Protein AF-A0A7U6KMR2-F1 (afdb_monomer_lite)

Radius of gyration: 29.4 Å; chains: 1; bounding box: 70×39×92 Å

Secondary structure (DSSP, 8-state):
------EEEEETTEEEEEEE-TTS-EEEEEEETHHHHHHHHHHHHHHHHHHHHHHHHHHHHHHHHHHHHHHHHHHHHHHHHHS-----HHHHHHHHHHHHHHHHHHHHHHHHHHHHHT-PPP--EEEEHHHHHHHHHHHHHTTS------S---EEEE-HHHHHHHHHHHHHHHHHHHTTS-TTHHHHHHHHHHHTTS--

Foldseek 3Di:
DDQDDFDWDDDPQWIWTWHQDPVRDIDIDIDGNPVVVVVVVVVVVVVVVVVVVVLVVQLVVLVVLLVVLVVVVVVLVVVCVVDVDDRPVVSNVVSVVSNVVSVVSNVVSVVVVVVVVPDDDADWDWDFCVVVVVVLCCVQPPPDPDDDDDPDGDTDGGRPVVVSVVCNVVVVVCVVCVVVPDPVVVVVVVVVVVVVVPPD

pLDDT: mean 78.53, std 16.79, range [32.19, 94.88]

Sequence (200 aa):
MCLEVANASIFGKLRVQIIPLKDDSKLILLEDLRREQASAQQLKLASLGQLTASIAHEIRNPLAAISQASQLLMEDLTEIEANASNVNMTGNHELYEMIFSQTKRVNRIIEDILKLSRQQAASQQAIVLAEWMPVFLDNYFQGHDIFLHLKTQPTISFDPHQLEQILINLINNGLRYSSYSHPSRLRRNRDLLCRQRCYN

Structure (mmCIF, N/CA/C/O backbone):
data_AF-A0A7U6KMR2-F1
#
_entry.id   AF-A0A7U6KMR2-F1
#
loop_
_atom_site.group_PDB
_atom_site.id
_atom_site.type_symbol
_atom_site.label_atom_id
_atom_site.label_alt_id
_atom_site.label_comp_id
_atom_site.label_asym_id
_atom_site.label_entity_id
_atom_site.label_seq_id
_atom_site.pdbx_PDB_ins_code
_atom_site.Cartn_x
_atom_site.Cartn_y
_atom_site.Cartn_z
_atom_site.occupancy
_atom_site.B_iso_or_equiv
_atom_site.auth_seq_id
_atom_site.auth_comp_id
_atom_site.auth_asym_id
_atom_site.auth_atom_id
_atom_site.pdbx_PDB_model_num
ATOM 1 N N . MET A 1 1 ? -26.090 -16.395 39.935 1.00 33.56 1 MET A N 1
ATOM 2 C CA . MET A 1 1 ? -25.028 -15.690 40.681 1.00 33.56 1 MET A CA 1
ATOM 3 C C . MET A 1 1 ? -24.269 -14.848 39.670 1.00 33.56 1 MET A C 1
ATOM 5 O O . MET A 1 1 ? -23.343 -15.335 39.037 1.00 33.56 1 MET A O 1
ATOM 9 N N . CYS A 1 2 ? -24.798 -13.658 39.391 1.00 32.19 2 CYS A N 1
ATOM 10 C CA . CYS A 1 2 ? -24.256 -12.749 38.389 1.00 32.19 2 CYS A CA 1
ATOM 11 C C . CYS A 1 2 ? -23.018 -12.068 38.976 1.00 32.19 2 CYS A C 1
ATOM 13 O O . CYS A 1 2 ? -23.116 -11.442 40.027 1.00 32.19 2 CYS A O 1
ATOM 15 N N . LEU A 1 3 ? -21.867 -12.232 38.326 1.00 36.28 3 LEU A N 1
ATOM 16 C CA . LEU A 1 3 ? -20.680 -11.425 38.589 1.00 36.28 3 LEU A CA 1
ATOM 17 C C . LEU A 1 3 ? -21.012 -9.986 38.192 1.00 36.28 3 LEU A C 1
ATOM 19 O O . LEU A 1 3 ? -21.207 -9.688 37.015 1.00 36.28 3 LEU A O 1
ATOM 23 N N . GLU A 1 4 ? -21.149 -9.129 39.196 1.00 44.66 4 GLU A N 1
ATOM 24 C CA . GLU A 1 4 ? -21.309 -7.693 39.028 1.00 44.66 4 GLU A CA 1
ATOM 25 C C . GLU A 1 4 ? -20.097 -7.152 38.260 1.00 44.66 4 GLU A C 1
ATOM 27 O O . GLU A 1 4 ? -18.943 -7.453 38.572 1.00 44.66 4 GLU A O 1
ATOM 32 N N . VAL A 1 5 ? -20.383 -6.428 37.184 1.00 47.62 5 VAL A N 1
ATOM 33 C CA . VAL A 1 5 ? -19.409 -5.954 36.204 1.00 47.62 5 VAL A CA 1
ATOM 34 C C . VAL A 1 5 ? -18.384 -5.059 36.906 1.00 47.62 5 VAL A C 1
ATOM 36 O O . VAL A 1 5 ? -18.745 -4.030 37.474 1.00 47.62 5 VAL A O 1
ATOM 39 N N . ALA A 1 6 ? -17.104 -5.441 36.866 1.00 55.50 6 ALA A N 1
ATOM 40 C CA . ALA A 1 6 ? -16.008 -4.601 37.341 1.00 55.50 6 ALA A CA 1
ATOM 41 C C . ALA A 1 6 ? -16.058 -3.254 36.606 1.00 55.50 6 ALA A C 1
ATOM 43 O O . ALA A 1 6 ? -15.911 -3.191 35.384 1.00 55.50 6 ALA A O 1
ATOM 44 N N . ASN A 1 7 ? -16.301 -2.174 37.347 1.00 59.41 7 ASN A N 1
ATOM 45 C CA . ASN A 1 7 ? -16.463 -0.850 36.766 1.00 59.41 7 ASN A CA 1
ATOM 46 C C . ASN A 1 7 ? -15.064 -0.277 36.485 1.00 59.41 7 ASN A C 1
ATOM 48 O O . ASN A 1 7 ? -14.384 0.212 37.389 1.00 59.41 7 ASN A O 1
ATOM 52 N N . ALA A 1 8 ? -14.586 -0.425 35.247 1.00 65.88 8 ALA A N 1
ATOM 53 C CA . ALA A 1 8 ? -13.296 0.100 34.812 1.00 65.88 8 ALA A CA 1
ATOM 54 C C . ALA A 1 8 ? -13.457 1.559 34.365 1.00 65.88 8 ALA A C 1
ATOM 56 O O . ALA A 1 8 ? -14.232 1.856 33.460 1.00 65.88 8 ALA A O 1
ATOM 57 N N . SER A 1 9 ? -12.722 2.476 34.991 1.00 74.19 9 SER A N 1
ATOM 58 C CA . SER A 1 9 ? -12.740 3.907 34.665 1.00 74.19 9 SER A CA 1
ATOM 59 C C . SER A 1 9 ? -11.330 4.406 34.366 1.00 74.19 9 SER A C 1
ATOM 61 O O . SER A 1 9 ? -10.369 4.015 35.029 1.00 74.19 9 SER A O 1
ATOM 63 N N . ILE A 1 10 ? -11.190 5.269 33.360 1.00 77.69 10 ILE A N 1
ATOM 64 C CA . ILE A 1 10 ? -9.904 5.870 32.987 1.00 77.69 10 ILE A CA 1
ATOM 65 C C . ILE A 1 10 ? -9.877 7.309 33.502 1.00 77.69 10 ILE A C 1
ATOM 67 O O . ILE A 1 10 ? -10.701 8.128 33.106 1.00 77.69 10 ILE A O 1
ATOM 71 N N . PHE A 1 11 ? -8.905 7.619 34.360 1.00 76.62 11 PHE A N 1
ATOM 72 C CA . PHE A 1 11 ? -8.662 8.959 34.891 1.00 76.62 11 PHE A CA 1
ATOM 73 C C . PHE A 1 11 ? -7.285 9.441 34.431 1.00 76.62 11 PHE A C 1
ATOM 75 O O . PHE A 1 11 ? -6.244 9.021 34.941 1.00 76.62 11 PHE A O 1
ATOM 82 N N . GLY A 1 12 ? -7.259 10.316 33.424 1.00 81.75 12 GLY A N 1
ATOM 83 C CA . GLY A 1 12 ? -6.010 10.768 32.812 1.00 81.75 12 GLY A CA 1
ATOM 84 C C . GLY A 1 12 ? -5.225 9.602 32.202 1.00 81.75 12 GLY A C 1
ATOM 85 O O . GLY A 1 12 ? -5.656 9.015 31.214 1.00 81.75 12 GLY A O 1
ATOM 86 N N . LYS A 1 13 ? -4.063 9.273 32.784 1.00 81.88 13 LYS A N 1
ATOM 87 C CA . LYS A 1 13 ? -3.209 8.146 32.355 1.00 81.88 13 LYS A CA 1
ATOM 88 C C . LYS A 1 13 ? -3.299 6.923 33.272 1.00 81.88 13 LYS A C 1
ATOM 90 O O . LYS A 1 13 ? -2.472 6.023 33.161 1.00 81.88 13 LYS A O 1
ATOM 95 N N . LEU A 1 14 ? -4.268 6.899 34.182 1.00 85.62 14 LEU A N 1
ATOM 96 C CA . LEU A 1 14 ? -4.485 5.791 35.102 1.00 85.62 14 LEU A CA 1
ATOM 97 C C . LEU A 1 14 ? -5.760 5.047 34.723 1.00 85.62 14 LEU A C 1
ATOM 99 O O . LEU A 1 14 ? -6.815 5.659 34.545 1.00 85.62 14 LEU A O 1
ATOM 103 N N . ARG A 1 15 ? -5.666 3.722 34.632 1.00 87.44 15 ARG A N 1
ATOM 104 C CA . ARG A 1 15 ? -6.830 2.839 34.586 1.00 87.44 15 ARG A CA 1
ATOM 105 C C . ARG A 1 15 ? -7.119 2.386 36.009 1.00 87.44 15 ARG A C 1
ATOM 107 O O . ARG A 1 15 ? -6.252 1.829 36.678 1.00 87.44 15 ARG A O 1
ATOM 114 N N . VAL A 1 16 ? -8.333 2.660 36.464 1.00 88.62 16 VAL A N 1
ATOM 115 C CA . VAL A 1 16 ? -8.812 2.295 37.793 1.00 88.62 16 VAL A CA 1
ATOM 116 C C . VAL A 1 16 ? -9.837 1.187 37.631 1.00 88.62 16 VAL A C 1
ATOM 118 O O . VAL A 1 16 ? -10.835 1.360 36.930 1.00 88.62 16 VAL A O 1
ATOM 121 N N . GLN A 1 17 ? -9.592 0.051 38.272 1.00 88.38 17 GLN A N 1
ATOM 122 C CA . GLN A 1 17 ? -10.565 -1.029 38.385 1.00 88.38 17 GLN A CA 1
ATOM 123 C C . GLN A 1 17 ? -10.912 -1.232 39.850 1.00 88.38 17 GLN A C 1
ATOM 125 O O . GLN A 1 17 ? -10.029 -1.380 40.693 1.00 88.38 17 GLN A O 1
ATOM 130 N N . ILE A 1 18 ? -12.208 -1.231 40.141 1.00 88.69 18 ILE A N 1
ATOM 131 C CA . ILE A 1 18 ? -12.725 -1.489 41.480 1.00 88.69 18 ILE A CA 1
ATOM 132 C C . ILE A 1 18 ? -13.362 -2.871 41.463 1.00 88.69 18 ILE A C 1
ATOM 134 O O . ILE A 1 18 ? -14.328 -3.105 40.735 1.00 88.69 18 ILE A O 1
ATOM 138 N N . ILE A 1 19 ? -12.805 -3.776 42.258 1.00 89.50 19 ILE A N 1
ATOM 139 C CA . ILE A 1 19 ? -13.261 -5.158 42.377 1.00 89.50 19 ILE A CA 1
ATOM 140 C C . ILE A 1 19 ? -13.848 -5.332 43.785 1.00 89.50 19 ILE A C 1
ATOM 142 O O . ILE A 1 19 ? -13.111 -5.171 44.763 1.00 89.50 19 ILE A O 1
ATOM 146 N N . PRO A 1 20 ? -15.155 -5.616 43.925 1.00 86.38 20 PRO A N 1
ATOM 147 C CA . PRO A 1 20 ? -15.757 -5.887 45.228 1.00 86.38 20 PRO A CA 1
ATOM 148 C C . PRO A 1 20 ? -15.299 -7.251 45.776 1.00 86.38 20 PRO A C 1
ATOM 150 O O . PRO A 1 20 ? -15.187 -8.221 45.023 1.00 86.38 20 PRO A O 1
ATOM 153 N N . LEU A 1 21 ? -15.038 -7.334 47.084 1.00 87.88 21 LEU A N 1
ATOM 154 C CA . LEU A 1 21 ? -14.760 -8.582 47.806 1.00 87.88 21 LEU A CA 1
ATOM 155 C C . LEU A 1 21 ? -15.995 -9.042 48.597 1.00 87.88 21 LEU A C 1
ATOM 157 O O . LEU A 1 21 ? -16.969 -8.309 48.748 1.00 87.88 21 LEU A O 1
ATOM 161 N N . LYS A 1 22 ? -15.950 -10.277 49.113 1.00 87.25 22 LYS A N 1
ATOM 162 C CA . LYS A 1 22 ? -17.061 -10.906 49.852 1.00 87.25 22 LYS A CA 1
ATOM 163 C C . LYS A 1 22 ? -17.362 -10.233 51.200 1.00 87.25 22 LYS A C 1
ATOM 165 O O . LYS A 1 22 ? -18.441 -10.426 51.746 1.00 87.25 22 LYS A O 1
ATOM 170 N N . ASP A 1 23 ? -16.418 -9.449 51.705 1.00 86.88 23 ASP A N 1
ATOM 171 C CA . ASP A 1 23 ? -16.346 -8.939 53.073 1.00 86.88 23 ASP A CA 1
ATOM 172 C C . ASP A 1 23 ? -16.719 -7.442 53.143 1.00 86.88 23 ASP A C 1
ATOM 174 O O . ASP A 1 23 ? -16.239 -6.722 54.014 1.00 86.88 23 ASP A O 1
ATOM 178 N N . ASP A 1 24 ? -17.479 -6.943 52.160 1.00 81.94 24 ASP A N 1
ATOM 179 C CA . ASP A 1 24 ? -17.803 -5.516 51.949 1.00 81.94 24 ASP A CA 1
ATOM 180 C C . ASP A 1 24 ? -16.573 -4.601 51.715 1.00 81.94 24 ASP A C 1
ATOM 182 O O . ASP A 1 24 ? -16.662 -3.375 51.620 1.00 81.94 24 ASP A O 1
ATOM 186 N N . SER A 1 25 ? -15.391 -5.204 51.557 1.00 88.69 25 SER A N 1
ATOM 187 C CA . SER A 1 25 ? -14.157 -4.528 51.161 1.00 88.69 25 SER A CA 1
ATOM 188 C C . SER A 1 25 ? -14.044 -4.404 49.636 1.00 88.69 25 SER A C 1
ATOM 190 O O . SER A 1 25 ? -14.664 -5.145 48.871 1.00 88.69 25 SER A O 1
ATOM 192 N N . LYS A 1 26 ? -13.250 -3.435 49.166 1.00 90.56 26 LYS A N 1
ATOM 193 C CA . LYS A 1 26 ? -13.023 -3.175 47.736 1.00 90.56 26 LYS A CA 1
ATOM 194 C C . LYS A 1 26 ? -11.530 -3.194 47.436 1.00 90.56 26 LYS A C 1
ATOM 196 O O . LYS A 1 26 ? -10.761 -2.496 48.092 1.00 90.56 26 LYS A O 1
ATOM 201 N N . LEU A 1 27 ? -11.129 -3.947 46.418 1.00 89.00 27 LEU A N 1
ATOM 202 C CA . LEU A 1 27 ? -9.790 -3.878 45.847 1.00 89.00 27 LEU A CA 1
ATOM 203 C C . LEU A 1 27 ? -9.790 -2.806 44.760 1.00 89.00 27 LEU A C 1
ATOM 205 O O . LEU A 1 27 ? -10.553 -2.890 43.798 1.00 89.00 27 LEU A O 1
ATOM 209 N N . ILE A 1 28 ? -8.930 -1.804 44.918 1.00 90.25 28 ILE A N 1
ATOM 210 C CA . ILE A 1 28 ? -8.703 -0.774 43.906 1.00 90.25 28 ILE A CA 1
ATOM 211 C C . ILE A 1 28 ? -7.392 -1.109 43.206 1.00 90.25 28 ILE A C 1
ATOM 213 O O . ILE A 1 28 ? -6.319 -1.005 43.798 1.00 90.25 28 ILE A O 1
ATOM 217 N N . LEU A 1 29 ? -7.481 -1.510 41.943 1.00 88.06 29 LEU A N 1
ATOM 218 C CA . LEU A 1 29 ? -6.324 -1.690 41.082 1.00 88.06 29 LEU A CA 1
ATOM 219 C C . LEU A 1 29 ? -6.073 -0.390 40.315 1.00 88.06 29 LEU A C 1
ATOM 221 O O . LEU A 1 29 ? -6.960 0.110 39.621 1.00 88.06 29 LEU A O 1
ATOM 225 N N . LEU A 1 30 ? -4.860 0.145 40.448 1.00 88.56 30 LEU A N 1
ATOM 226 C CA . LEU A 1 30 ? -4.387 1.317 39.717 1.00 88.56 30 LEU A CA 1
ATOM 227 C C . LEU A 1 30 ? -3.312 0.871 38.728 1.00 88.56 30 LEU A C 1
ATOM 229 O O . LEU A 1 30 ? -2.240 0.425 39.133 1.00 88.56 30 LEU A O 1
ATOM 233 N N . GLU A 1 31 ? -3.588 1.004 37.437 1.00 87.38 31 GLU A N 1
ATOM 234 C CA . GLU A 1 31 ? -2.650 0.668 36.369 1.00 87.38 31 GLU A CA 1
ATOM 235 C C . GLU A 1 31 ? -2.191 1.938 35.636 1.00 87.38 31 GLU A C 1
ATOM 237 O O . GLU A 1 31 ? -3.003 2.777 35.239 1.00 87.38 31 GLU A O 1
ATOM 242 N N . ASP A 1 32 ? -0.875 2.089 35.465 1.00 87.38 32 ASP A N 1
ATOM 243 C CA . ASP A 1 32 ? -0.264 3.224 34.769 1.00 87.38 32 ASP A CA 1
ATOM 244 C C . ASP A 1 32 ? -0.150 2.965 33.263 1.00 87.38 32 ASP A C 1
ATOM 246 O O . ASP A 1 32 ? 0.732 2.241 32.794 1.00 87.38 32 ASP A O 1
ATOM 250 N N . LEU A 1 33 ? -1.007 3.630 32.487 1.00 88.56 33 LEU A N 1
ATOM 251 C CA . LEU A 1 33 ? -1.076 3.489 31.033 1.00 88.56 33 LEU A CA 1
ATOM 252 C C . LEU A 1 33 ? 0.090 4.171 30.309 1.00 88.56 33 LEU A C 1
ATOM 254 O O . LEU A 1 33 ? 0.247 3.987 29.103 1.00 88.56 33 LEU A O 1
ATOM 258 N N . ARG A 1 34 ? 0.938 4.954 30.995 1.00 86.81 34 ARG A N 1
ATOM 259 C CA . ARG A 1 34 ? 2.074 5.644 30.353 1.00 86.81 34 ARG A CA 1
ATOM 260 C C . ARG A 1 34 ? 3.026 4.680 29.664 1.00 86.81 34 ARG A C 1
ATOM 262 O O . ARG A 1 34 ? 3.536 5.007 28.597 1.00 86.81 34 ARG A O 1
ATOM 269 N N . ARG A 1 35 ? 3.274 3.517 30.269 1.00 83.44 35 ARG A N 1
ATOM 270 C CA . ARG A 1 35 ? 4.183 2.503 29.715 1.00 83.44 35 ARG A CA 1
ATOM 271 C C . ARG A 1 35 ? 3.604 1.865 28.457 1.00 83.44 35 ARG A C 1
ATOM 273 O O . ARG A 1 35 ? 4.311 1.750 27.462 1.00 83.44 35 ARG A O 1
ATOM 280 N N . GLU A 1 36 ? 2.317 1.530 28.486 1.00 85.00 36 GLU A N 1
ATOM 281 C CA . GLU A 1 36 ? 1.589 0.993 27.334 1.00 85.00 36 GLU A CA 1
ATOM 282 C C . GLU A 1 36 ? 1.542 2.018 26.190 1.00 85.00 36 GLU A C 1
ATOM 284 O O . GLU A 1 36 ? 1.913 1.708 25.061 1.00 85.00 36 GLU A O 1
ATOM 289 N N . GLN A 1 37 ? 1.209 3.276 26.494 1.00 85.62 37 GLN A N 1
ATOM 290 C CA . GLN A 1 37 ? 1.207 4.374 25.522 1.00 85.62 37 GLN A CA 1
ATOM 291 C C . GLN A 1 37 ? 2.595 4.637 24.930 1.00 85.62 37 GLN A C 1
ATOM 293 O O . GLN A 1 37 ? 2.718 4.838 23.724 1.00 85.62 37 GLN A O 1
ATOM 298 N N . ALA A 1 38 ? 3.647 4.639 25.753 1.00 86.75 38 ALA A N 1
ATOM 299 C CA . ALA A 1 38 ? 5.016 4.832 25.283 1.00 86.75 38 ALA A CA 1
ATOM 300 C C . ALA A 1 38 ? 5.464 3.679 24.375 1.00 86.75 38 ALA A C 1
ATOM 302 O O . ALA A 1 38 ? 6.048 3.929 23.322 1.00 86.75 38 ALA A O 1
ATOM 303 N N . SER A 1 39 ? 5.140 2.436 24.740 1.00 86.31 39 SER A N 1
ATOM 304 C CA . SER A 1 39 ? 5.418 1.258 23.915 1.00 86.31 39 SER A CA 1
ATOM 305 C C . SER A 1 39 ? 4.659 1.309 22.584 1.00 86.31 39 SER A C 1
ATOM 307 O O . SER A 1 39 ? 5.264 1.146 21.525 1.00 86.31 39 SER A O 1
ATOM 309 N N . ALA A 1 40 ? 3.367 1.646 22.608 1.00 84.06 40 ALA A N 1
ATOM 310 C CA . ALA A 1 40 ? 2.562 1.830 21.402 1.00 84.06 40 ALA A CA 1
ATOM 311 C C . ALA A 1 40 ? 3.119 2.945 20.500 1.00 84.06 40 ALA A C 1
ATOM 313 O O . ALA A 1 40 ? 3.197 2.788 19.281 1.00 84.06 40 ALA A O 1
ATOM 314 N N . GLN A 1 41 ? 3.569 4.056 21.089 1.00 82.75 41 GLN A N 1
ATOM 315 C CA . GLN A 1 41 ? 4.188 5.154 20.352 1.00 82.75 41 GLN A CA 1
ATOM 316 C C . GLN A 1 41 ? 5.532 4.744 19.732 1.00 82.75 41 GLN A C 1
ATOM 318 O O . GLN A 1 41 ? 5.807 5.098 18.587 1.00 82.75 41 GLN A O 1
ATOM 323 N N . GLN A 1 42 ? 6.359 3.979 20.450 1.00 88.62 42 GLN A N 1
ATOM 324 C CA . GLN A 1 42 ? 7.611 3.435 19.917 1.00 88.62 42 GLN A CA 1
ATOM 325 C C . GLN A 1 42 ? 7.359 2.478 18.751 1.00 88.62 42 GLN A C 1
ATOM 327 O O . GLN A 1 42 ? 7.998 2.616 17.712 1.00 88.62 42 GLN A O 1
ATOM 332 N N . LEU A 1 43 ? 6.391 1.567 18.881 1.00 87.50 43 LEU A N 1
ATOM 333 C CA . LEU A 1 43 ? 5.981 0.669 17.798 1.00 87.50 43 LEU A CA 1
ATOM 334 C C . LEU A 1 43 ? 5.481 1.449 16.578 1.00 87.50 43 LEU A C 1
ATOM 336 O O . LEU A 1 43 ? 5.855 1.132 15.448 1.00 87.50 43 LEU A O 1
ATOM 340 N N . LYS A 1 44 ? 4.693 2.509 16.794 1.00 78.88 44 LYS A N 1
ATOM 341 C CA . LYS A 1 44 ? 4.222 3.401 15.726 1.00 78.88 44 LYS A CA 1
ATOM 342 C C . LYS A 1 44 ? 5.384 4.078 14.998 1.00 78.88 44 LYS A C 1
ATOM 344 O O . LYS A 1 44 ? 5.410 4.087 13.771 1.00 78.88 44 LYS A O 1
ATOM 349 N N . LEU A 1 45 ? 6.350 4.623 15.738 1.00 82.12 45 LEU A N 1
ATOM 350 C CA . LEU A 1 45 ? 7.528 5.283 15.168 1.00 82.12 45 LEU A CA 1
ATOM 351 C C . LEU A 1 45 ? 8.444 4.301 14.432 1.00 82.12 45 LEU A C 1
ATOM 353 O O . LEU A 1 45 ? 8.906 4.613 13.339 1.00 82.12 45 LEU A O 1
ATOM 357 N N . ALA A 1 46 ? 8.673 3.112 14.992 1.00 86.06 46 ALA A N 1
ATOM 358 C CA . ALA A 1 46 ? 9.455 2.064 14.343 1.00 86.06 46 ALA A CA 1
ATOM 359 C C . ALA A 1 46 ? 8.805 1.624 13.023 1.00 86.06 46 ALA A C 1
ATOM 361 O O . ALA A 1 46 ? 9.470 1.578 11.989 1.00 86.06 46 ALA A O 1
ATOM 362 N N . SER A 1 47 ? 7.487 1.400 13.041 1.00 83.81 47 SER A N 1
ATOM 363 C CA . SER A 1 47 ? 6.709 1.062 11.844 1.00 83.81 47 SER A CA 1
ATOM 364 C C . SER A 1 47 ? 6.791 2.173 10.796 1.00 83.81 47 SER A C 1
ATOM 366 O O . SER A 1 47 ? 7.025 1.900 9.622 1.00 83.81 47 SER A O 1
ATOM 368 N N . LEU A 1 48 ? 6.670 3.438 11.213 1.00 85.44 48 LEU A N 1
ATOM 369 C CA . LEU A 1 48 ? 6.816 4.589 10.322 1.00 85.44 48 LEU A CA 1
ATOM 370 C C . LEU A 1 48 ? 8.224 4.672 9.716 1.00 85.44 48 LEU A C 1
ATOM 372 O O . LEU A 1 48 ? 8.357 4.937 8.523 1.00 85.44 48 LEU A O 1
ATOM 376 N N . GLY A 1 49 ? 9.268 4.424 10.509 1.00 82.94 49 GLY A N 1
ATOM 377 C CA . GLY A 1 49 ? 10.652 4.396 10.036 1.00 82.94 49 GLY A CA 1
ATOM 378 C C . GLY A 1 49 ? 10.875 3.312 8.982 1.00 82.94 49 GLY A C 1
ATOM 379 O O . GLY A 1 49 ? 11.431 3.592 7.921 1.00 82.94 49 GLY A O 1
ATOM 380 N N . GLN A 1 50 ? 10.367 2.102 9.228 1.00 86.19 50 GLN A N 1
ATOM 381 C CA . GLN A 1 50 ? 10.442 0.995 8.273 1.00 86.19 50 GLN A CA 1
ATOM 382 C C . GLN A 1 50 ? 9.677 1.300 6.977 1.00 86.19 50 GLN A C 1
ATOM 384 O O . GLN A 1 50 ? 10.212 1.089 5.888 1.00 86.19 50 GLN A O 1
ATOM 389 N N . LEU A 1 51 ? 8.463 1.850 7.079 1.00 85.56 51 LEU A N 1
ATOM 390 C CA . LEU A 1 51 ? 7.680 2.276 5.915 1.00 85.56 51 LEU A CA 1
ATOM 391 C C . LEU A 1 51 ? 8.412 3.357 5.114 1.00 85.56 51 LEU A C 1
ATOM 393 O O . LEU A 1 51 ? 8.519 3.254 3.8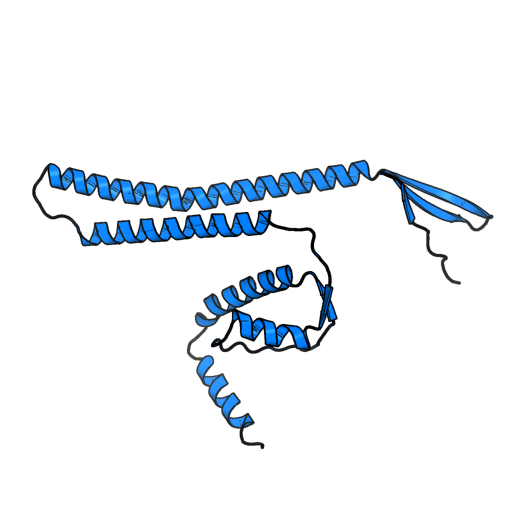96 1.00 85.56 51 LEU A O 1
ATOM 397 N N . THR A 1 52 ? 8.974 4.357 5.794 1.00 85.62 52 THR A N 1
ATOM 398 C CA . THR A 1 52 ? 9.730 5.448 5.160 1.00 85.62 52 THR A CA 1
ATOM 399 C C . THR A 1 52 ? 10.962 4.918 4.428 1.00 85.62 52 THR A C 1
ATOM 401 O O . THR A 1 52 ? 11.232 5.327 3.300 1.00 85.62 52 THR A O 1
ATOM 404 N N . ALA A 1 53 ? 11.692 3.977 5.032 1.00 86.75 53 ALA A N 1
ATOM 405 C CA . ALA A 1 53 ? 12.843 3.339 4.401 1.00 86.75 53 ALA A CA 1
ATOM 406 C C . ALA A 1 53 ? 12.443 2.531 3.153 1.00 86.75 53 ALA A C 1
ATOM 408 O O . ALA A 1 53 ? 13.103 2.644 2.119 1.00 86.75 53 ALA A O 1
ATOM 409 N N . SER A 1 54 ? 11.340 1.775 3.223 1.00 87.81 54 SER A N 1
ATOM 410 C CA . SER A 1 54 ? 10.797 1.032 2.076 1.00 87.81 54 SER A CA 1
ATOM 411 C C . SER A 1 54 ? 10.410 1.972 0.936 1.00 87.81 54 SER A C 1
ATOM 413 O O . SER A 1 54 ? 10.835 1.781 -0.199 1.00 87.81 54 SER A O 1
ATOM 415 N N . ILE A 1 55 ? 9.687 3.049 1.250 1.00 88.88 55 ILE A N 1
ATOM 416 C CA . ILE A 1 55 ? 9.298 4.092 0.295 1.00 88.88 55 ILE A CA 1
ATOM 417 C C . ILE A 1 55 ? 10.525 4.714 -0.376 1.00 88.88 55 ILE A C 1
ATOM 419 O O . ILE A 1 55 ? 10.574 4.836 -1.599 1.00 88.88 55 ILE A O 1
ATOM 423 N N . ALA A 1 56 ? 11.533 5.099 0.410 1.00 87.88 56 ALA A N 1
ATOM 424 C CA . ALA A 1 56 ? 12.753 5.693 -0.123 1.00 87.88 56 ALA A CA 1
ATOM 425 C C . ALA A 1 56 ? 13.459 4.735 -1.094 1.00 87.88 56 ALA A C 1
ATOM 427 O O . ALA A 1 56 ? 13.947 5.161 -2.142 1.00 87.88 56 ALA A O 1
ATOM 428 N N . HIS A 1 57 ? 13.476 3.441 -0.773 1.00 9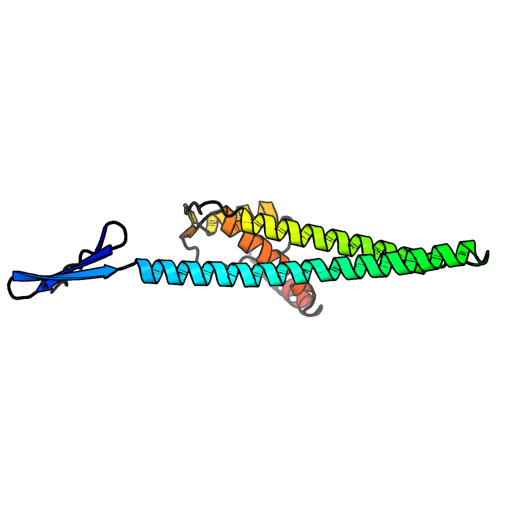1.50 57 HIS A N 1
ATOM 429 C CA . HIS A 1 57 ? 14.010 2.414 -1.658 1.00 91.50 57 HIS A CA 1
ATOM 430 C C . HIS A 1 57 ? 13.172 2.264 -2.939 1.00 91.50 57 HIS A C 1
ATOM 432 O O . HIS A 1 57 ? 13.722 2.173 -4.038 1.00 91.50 57 HIS A O 1
ATOM 438 N N . GLU A 1 58 ? 11.846 2.266 -2.833 1.00 90.94 58 GLU A N 1
ATOM 439 C CA . GLU A 1 58 ? 10.944 2.140 -3.979 1.00 90.94 58 GLU A CA 1
ATOM 440 C C . GLU A 1 58 ? 10.981 3.344 -4.921 1.00 90.94 58 GLU A C 1
ATOM 442 O O . GLU A 1 58 ? 10.813 3.149 -6.121 1.00 90.94 58 GLU A O 1
ATOM 447 N N . ILE A 1 59 ? 11.242 4.555 -4.414 1.00 92.19 59 ILE A N 1
ATOM 448 C CA . ILE A 1 59 ? 11.445 5.773 -5.218 1.00 92.19 59 ILE A CA 1
ATOM 449 C C . ILE A 1 59 ? 12.844 5.798 -5.842 1.00 92.19 59 ILE A C 1
ATOM 451 O O . ILE A 1 59 ? 13.003 6.196 -6.996 1.00 92.19 59 ILE A O 1
ATOM 455 N N . ARG A 1 60 ? 13.878 5.353 -5.116 1.00 89.12 60 ARG A N 1
ATOM 456 C CA . ARG A 1 60 ? 15.256 5.323 -5.633 1.00 89.12 60 ARG A CA 1
ATOM 457 C C . ARG A 1 60 ? 15.378 4.459 -6.889 1.00 89.12 60 ARG A C 1
ATOM 459 O O . ARG A 1 60 ? 16.088 4.838 -7.813 1.00 89.12 60 ARG A O 1
ATOM 466 N N . ASN A 1 61 ? 14.670 3.333 -6.937 1.00 91.31 61 ASN A N 1
ATOM 467 C CA . ASN A 1 61 ? 14.714 2.393 -8.059 1.00 91.31 61 ASN A CA 1
ATOM 468 C C . ASN A 1 61 ? 14.327 3.015 -9.424 1.00 91.31 61 ASN A C 1
ATOM 470 O O . ASN A 1 61 ? 15.154 2.986 -10.336 1.00 91.31 61 ASN A O 1
ATOM 474 N N . PRO A 1 62 ? 13.122 3.591 -9.611 1.00 92.69 62 PRO A N 1
ATOM 475 C CA . PRO A 1 62 ? 12.749 4.246 -10.860 1.00 92.69 62 PRO A CA 1
ATOM 476 C C . PRO A 1 62 ? 13.640 5.452 -11.172 1.00 92.69 62 PRO A C 1
ATOM 478 O O . PRO A 1 62 ? 13.972 5.654 -12.334 1.00 92.69 62 PRO A O 1
ATOM 481 N N . LEU A 1 63 ? 14.089 6.216 -10.167 1.00 93.12 63 LEU A N 1
ATOM 482 C CA . LEU A 1 63 ? 15.009 7.339 -10.390 1.00 93.12 63 LEU A CA 1
ATOM 483 C C . LEU A 1 63 ? 16.372 6.884 -10.929 1.00 93.12 63 LEU A C 1
ATOM 485 O O . LEU A 1 63 ? 16.903 7.508 -11.844 1.00 93.12 63 LEU A O 1
ATOM 489 N N . ALA A 1 64 ? 16.921 5.781 -10.415 1.00 93.19 64 ALA A N 1
ATOM 490 C CA . ALA A 1 64 ? 18.167 5.211 -10.921 1.00 93.19 64 ALA A CA 1
ATOM 491 C C . ALA A 1 64 ? 18.023 4.716 -12.368 1.00 93.19 64 ALA A C 1
ATOM 493 O O . ALA A 1 64 ? 18.941 4.892 -13.167 1.00 93.19 64 ALA A O 1
ATOM 494 N N . ALA A 1 65 ? 16.877 4.123 -12.717 1.00 93.69 65 ALA A N 1
ATOM 495 C CA . ALA A 1 65 ? 16.581 3.707 -14.087 1.00 93.69 65 ALA A CA 1
ATOM 496 C C . ALA A 1 65 ? 16.430 4.911 -15.036 1.00 93.69 65 ALA A C 1
ATOM 498 O O . ALA A 1 65 ? 16.992 4.892 -16.126 1.00 93.69 65 ALA A O 1
ATOM 499 N N . ILE A 1 66 ? 15.751 5.982 -14.602 1.00 94.88 66 ILE A N 1
ATOM 500 C CA . ILE A 1 66 ? 15.661 7.244 -15.359 1.00 94.88 66 ILE A CA 1
ATOM 501 C C . ILE A 1 66 ? 17.056 7.828 -15.593 1.00 94.88 66 ILE A C 1
ATOM 503 O O . ILE A 1 66 ? 17.374 8.208 -16.712 1.00 94.88 66 ILE A O 1
ATOM 507 N N . SER A 1 67 ? 17.896 7.883 -14.556 1.00 92.31 67 SER A N 1
ATOM 508 C CA . SER A 1 67 ? 19.250 8.431 -14.668 1.00 92.31 67 SER A CA 1
ATOM 509 C C . SER A 1 67 ? 20.106 7.651 -15.664 1.00 92.31 67 SER A C 1
ATOM 511 O O . SER A 1 67 ? 20.778 8.267 -16.482 1.00 92.31 67 SER A O 1
AT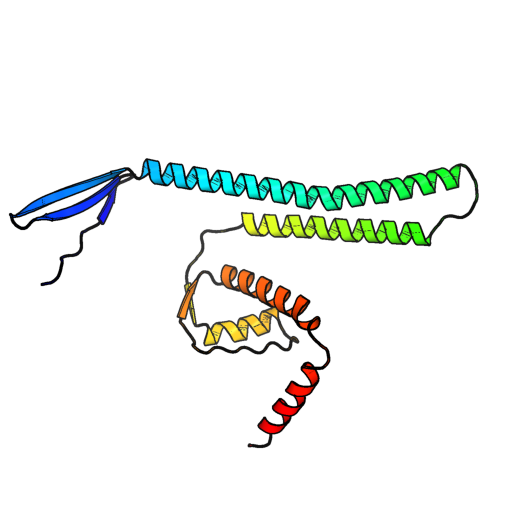OM 513 N N . GLN A 1 68 ? 20.069 6.316 -15.613 1.00 92.81 68 GLN A N 1
ATOM 514 C CA . GLN A 1 68 ? 20.819 5.463 -16.541 1.00 92.81 68 GLN A CA 1
ATOM 515 C C . GLN A 1 68 ? 20.323 5.622 -17.980 1.00 92.81 68 GLN A C 1
ATOM 517 O O . GLN A 1 68 ? 21.132 5.812 -18.880 1.00 92.81 68 GLN A O 1
ATOM 522 N N . ALA A 1 69 ? 19.005 5.615 -18.200 1.00 92.56 69 ALA A N 1
ATOM 523 C CA . ALA A 1 69 ? 18.442 5.806 -19.534 1.00 92.56 69 ALA A CA 1
ATOM 524 C C . ALA A 1 69 ? 18.787 7.187 -20.117 1.00 92.56 69 ALA A C 1
ATOM 526 O O . ALA A 1 69 ? 19.171 7.286 -21.278 1.00 92.56 69 ALA A O 1
ATOM 527 N N . SER A 1 70 ? 18.723 8.245 -19.302 1.00 91.50 70 SER A N 1
ATOM 528 C CA . SER A 1 70 ? 19.137 9.594 -19.706 1.00 91.50 70 SER A CA 1
ATOM 529 C C . SER A 1 70 ? 20.633 9.693 -20.007 1.00 91.50 70 SER A C 1
ATOM 531 O O . SER A 1 70 ? 21.016 10.449 -20.894 1.00 91.50 70 SER A O 1
ATOM 533 N N . GLN A 1 71 ? 21.480 8.952 -19.283 1.00 90.00 71 GLN A N 1
ATOM 534 C CA . GLN A 1 71 ? 22.917 8.913 -19.550 1.00 90.00 71 GLN A CA 1
ATOM 535 C C . GLN A 1 71 ? 23.212 8.260 -20.905 1.00 90.00 71 GLN A C 1
ATOM 537 O O . GLN A 1 71 ? 23.938 8.850 -21.696 1.00 90.00 71 GLN A O 1
ATOM 542 N N . LEU A 1 72 ? 22.591 7.114 -21.200 1.00 89.81 72 LEU A N 1
ATOM 543 C CA . LEU A 1 72 ? 22.731 6.438 -22.495 1.00 89.81 72 LEU A CA 1
ATOM 544 C C . LEU A 1 72 ? 22.268 7.333 -23.656 1.00 89.81 72 LEU A C 1
ATOM 546 O O . LEU A 1 72 ? 22.964 7.458 -24.655 1.00 89.81 72 LEU A O 1
ATOM 550 N N . LEU A 1 73 ? 21.142 8.039 -23.490 1.00 88.62 73 LEU A N 1
ATOM 551 C CA . LEU A 1 73 ? 20.671 9.023 -24.475 1.00 88.62 73 LEU A CA 1
ATOM 552 C C . LEU A 1 73 ? 21.682 10.160 -24.711 1.00 88.62 73 LEU A C 1
ATOM 554 O O . LEU A 1 73 ? 21.788 10.670 -25.824 1.00 88.62 73 LEU A O 1
ATOM 558 N N . MET A 1 74 ? 22.393 10.595 -23.666 1.00 84.62 74 MET A N 1
ATOM 559 C CA . MET A 1 74 ? 23.403 11.651 -23.771 1.00 84.62 74 MET A CA 1
ATOM 560 C C . MET A 1 74 ? 24.679 11.153 -24.460 1.00 84.62 74 MET A C 1
ATOM 562 O O . MET A 1 74 ? 25.243 11.880 -25.272 1.00 84.62 74 MET A O 1
ATOM 566 N N . GLU A 1 75 ? 25.114 9.927 -24.154 1.00 83.75 75 GLU A N 1
ATOM 567 C CA . GLU A 1 75 ? 26.257 9.274 -24.805 1.00 83.75 75 GLU A CA 1
ATOM 568 C C . GLU A 1 75 ? 26.017 9.167 -26.323 1.00 83.75 75 GLU A C 1
ATOM 570 O O . GLU A 1 75 ? 26.848 9.637 -27.105 1.00 83.75 75 GLU A O 1
ATOM 575 N N . ASP A 1 76 ? 24.825 8.723 -26.736 1.00 80.75 76 ASP A N 1
ATOM 576 C CA . ASP A 1 76 ? 24.414 8.680 -28.146 1.00 80.75 76 ASP A CA 1
ATOM 577 C C . ASP A 1 76 ? 24.453 10.071 -28.813 1.00 80.75 76 ASP A C 1
ATOM 579 O O . ASP A 1 76 ? 24.940 10.209 -29.936 1.00 80.75 76 ASP A O 1
ATOM 583 N N . LEU A 1 77 ? 23.987 11.129 -28.133 1.00 76.62 77 LEU A N 1
ATOM 584 C CA . LEU A 1 77 ? 24.061 12.505 -28.652 1.00 76.62 77 LEU A CA 1
ATOM 585 C C . LEU A 1 77 ? 25.509 12.970 -28.854 1.00 76.62 77 LEU A C 1
ATOM 587 O O . LEU A 1 77 ? 25.818 13.570 -29.884 1.00 76.62 77 LEU A O 1
ATOM 591 N N . THR A 1 78 ? 26.403 12.666 -27.910 1.00 73.38 78 THR A N 1
ATOM 592 C CA . THR A 1 78 ? 27.823 13.026 -28.030 1.00 73.38 78 THR A CA 1
ATOM 593 C C . THR A 1 78 ? 28.539 12.263 -29.146 1.00 73.38 78 THR A C 1
ATOM 595 O O . THR A 1 78 ? 29.408 12.828 -29.812 1.00 73.38 78 THR A O 1
ATOM 598 N N . GLU A 1 79 ? 28.158 11.010 -29.414 1.00 70.25 79 GLU A N 1
ATOM 599 C CA . GLU A 1 79 ? 28.704 10.241 -30.538 1.00 70.25 79 GLU A CA 1
ATOM 600 C C . GLU A 1 79 ? 28.255 10.796 -31.896 1.00 70.25 79 GLU A C 1
ATOM 602 O O . GLU A 1 79 ? 29.065 10.853 -32.825 1.00 70.25 79 GLU A O 1
ATOM 607 N N . ILE A 1 80 ? 27.011 11.281 -31.998 1.00 67.81 80 ILE A N 1
ATOM 608 C CA . ILE A 1 80 ? 26.472 11.932 -33.204 1.00 67.81 80 ILE A CA 1
ATOM 609 C C . ILE A 1 80 ? 27.205 13.246 -33.514 1.00 67.81 80 ILE A C 1
ATOM 611 O O . ILE A 1 80 ? 27.466 13.546 -34.681 1.00 67.81 80 ILE A O 1
ATOM 615 N N . GLU A 1 81 ? 27.546 14.034 -32.489 1.00 61.91 81 GLU A N 1
ATOM 616 C CA . GLU A 1 81 ? 28.318 15.276 -32.644 1.00 61.91 81 GLU A CA 1
ATOM 617 C C . GLU A 1 81 ? 29.772 15.013 -33.070 1.00 61.91 81 GLU A C 1
ATOM 619 O O . GLU A 1 81 ? 30.346 15.799 -33.826 1.00 61.91 81 GLU A O 1
ATOM 624 N N . ALA A 1 82 ? 30.364 13.903 -32.613 1.00 64.31 82 ALA A N 1
ATOM 625 C CA . ALA A 1 82 ? 31.748 13.536 -32.906 1.00 64.31 82 ALA A CA 1
ATOM 626 C C . ALA A 1 82 ? 31.924 12.847 -34.270 1.00 64.31 82 ALA A C 1
ATOM 628 O O . ALA A 1 82 ? 32.919 13.080 -34.956 1.00 64.31 82 ALA A O 1
ATOM 629 N N . ASN A 1 83 ? 30.968 12.010 -34.677 1.00 59.22 83 ASN A N 1
ATOM 630 C CA . ASN A 1 83 ? 31.006 11.247 -35.918 1.00 59.22 83 ASN A CA 1
ATOM 631 C C . ASN A 1 83 ? 29.622 11.325 -36.568 1.00 59.22 83 ASN A C 1
ATOM 633 O O . ASN A 1 83 ? 28.667 10.759 -36.051 1.00 59.22 83 ASN A O 1
ATOM 637 N N . ALA A 1 84 ? 29.496 12.005 -37.712 1.00 57.97 84 ALA A N 1
ATOM 638 C CA . ALA A 1 84 ? 28.230 12.184 -38.432 1.00 57.97 84 ALA A CA 1
ATOM 639 C C . ALA A 1 84 ? 27.680 10.856 -39.009 1.00 57.97 84 ALA A C 1
ATOM 641 O O . ALA A 1 84 ? 27.678 10.638 -40.221 1.00 57.97 84 ALA A O 1
ATOM 642 N N . SER A 1 85 ? 27.277 9.911 -38.161 1.00 57.78 85 SER A N 1
ATOM 643 C CA . SER A 1 85 ? 26.868 8.561 -38.544 1.00 57.78 85 SER A CA 1
ATOM 644 C C . SER A 1 85 ? 25.808 8.004 -37.591 1.00 57.78 85 SER A C 1
ATOM 646 O O . SER A 1 85 ? 26.043 7.838 -36.406 1.00 57.78 85 SER A O 1
ATOM 648 N N . ASN A 1 86 ? 24.645 7.699 -38.178 1.00 59.94 86 ASN A N 1
ATOM 649 C CA . ASN A 1 86 ? 23.558 6.830 -37.710 1.00 59.94 86 ASN A CA 1
ATOM 650 C C . ASN A 1 86 ? 23.136 6.940 -36.234 1.00 59.94 86 ASN A C 1
ATOM 652 O O . ASN A 1 86 ? 23.490 6.109 -35.406 1.00 59.94 86 ASN A O 1
ATOM 656 N N . VAL A 1 87 ? 22.233 7.887 -35.963 1.00 64.25 87 VAL A N 1
ATOM 657 C CA . VAL A 1 87 ? 21.403 7.914 -34.747 1.00 64.25 87 VAL A CA 1
ATOM 658 C C . VAL A 1 87 ? 20.660 6.581 -34.596 1.00 64.25 87 VAL A C 1
ATOM 660 O O . VAL A 1 87 ? 19.856 6.224 -35.465 1.00 64.25 87 VAL A O 1
ATOM 663 N N . ASN A 1 88 ? 20.858 5.866 -33.485 1.00 68.94 88 ASN A N 1
ATOM 664 C CA . ASN A 1 88 ? 20.062 4.684 -33.148 1.00 68.94 88 ASN A CA 1
ATOM 665 C C . ASN A 1 88 ? 18.669 5.096 -32.635 1.00 68.94 88 ASN A C 1
ATOM 667 O O . ASN A 1 88 ? 18.340 4.994 -31.454 1.00 68.94 88 ASN A O 1
ATOM 671 N N . MET A 1 89 ? 17.832 5.602 -33.545 1.00 70.50 89 MET A N 1
ATOM 672 C CA . MET A 1 89 ? 16.546 6.215 -33.200 1.00 70.50 89 MET A CA 1
ATOM 673 C C . MET A 1 89 ? 15.583 5.240 -32.498 1.00 70.50 89 MET A C 1
ATOM 675 O O . MET A 1 89 ? 14.791 5.658 -31.655 1.00 70.50 89 MET A O 1
ATOM 679 N N . THR A 1 90 ? 15.677 3.940 -32.795 1.00 74.56 90 THR A N 1
ATOM 680 C CA . THR A 1 90 ? 14.876 2.896 -32.140 1.00 74.56 90 THR A CA 1
ATOM 681 C C . THR A 1 90 ? 15.298 2.688 -30.682 1.00 74.56 90 THR A C 1
ATOM 683 O O . THR A 1 90 ? 14.434 2.660 -29.810 1.00 74.56 90 THR A O 1
ATOM 686 N N . GLY A 1 91 ? 16.606 2.616 -30.397 1.00 78.00 91 GLY A N 1
ATOM 687 C CA . GLY A 1 91 ? 17.116 2.504 -29.024 1.00 78.00 91 GLY A CA 1
ATOM 688 C C . GLY A 1 91 ? 16.768 3.730 -28.178 1.00 78.00 91 GLY A C 1
ATOM 689 O O . GLY A 1 91 ? 16.282 3.600 -27.055 1.00 78.00 91 GLY A O 1
ATOM 690 N N . ASN A 1 92 ? 16.888 4.926 -28.759 1.00 84.88 92 ASN A N 1
ATOM 691 C CA . ASN A 1 92 ? 16.514 6.167 -28.081 1.00 84.88 92 ASN A CA 1
ATOM 692 C C . ASN A 1 92 ? 15.023 6.215 -27.742 1.00 84.88 92 ASN A C 1
ATOM 694 O O . ASN A 1 92 ? 14.649 6.632 -26.646 1.00 84.88 92 ASN A O 1
ATOM 698 N N . HIS A 1 93 ? 14.161 5.745 -28.647 1.00 84.31 93 HIS A N 1
ATOM 699 C CA . HIS A 1 93 ? 12.727 5.658 -28.387 1.00 84.31 93 HIS A CA 1
ATOM 700 C C . HIS A 1 93 ? 12.406 4.743 -27.193 1.00 84.31 93 HIS A C 1
ATOM 702 O O . HIS A 1 93 ? 11.640 5.138 -26.314 1.00 84.31 93 HIS A O 1
ATOM 708 N N . GLU A 1 94 ? 13.023 3.560 -27.106 1.00 88.12 94 GLU A N 1
ATOM 709 C CA . GLU A 1 94 ? 12.839 2.639 -25.972 1.00 88.12 94 GLU A CA 1
ATOM 710 C C . GLU A 1 94 ? 13.312 3.251 -24.641 1.00 88.12 94 GLU A C 1
ATOM 712 O O . GLU A 1 94 ? 12.648 3.106 -23.610 1.00 88.12 94 GLU A O 1
ATOM 717 N N . LEU A 1 95 ? 14.424 3.996 -24.654 1.00 90.56 95 LEU A N 1
ATOM 718 C CA . LEU A 1 95 ? 14.920 4.720 -23.480 1.00 90.56 95 LEU A CA 1
ATOM 719 C C . LEU A 1 95 ? 13.952 5.834 -23.046 1.00 90.56 95 LEU A C 1
ATOM 721 O O . LEU A 1 95 ? 13.670 5.970 -21.852 1.00 90.56 95 LEU A O 1
ATOM 725 N N . TYR A 1 96 ? 13.374 6.587 -23.988 1.00 91.06 96 TYR A N 1
ATOM 726 C CA . TYR A 1 96 ? 12.339 7.581 -23.682 1.00 91.06 96 TYR A CA 1
ATOM 727 C C . TYR A 1 96 ? 11.068 6.946 -23.106 1.00 91.06 96 TYR A C 1
ATOM 729 O O . TYR A 1 96 ? 10.528 7.444 -22.111 1.00 91.06 96 TYR A O 1
ATOM 737 N N . GLU A 1 97 ? 10.599 5.831 -23.673 1.00 90.69 97 GLU A N 1
ATOM 738 C CA . GLU A 1 97 ? 9.463 5.082 -23.123 1.00 90.69 97 GLU A CA 1
ATOM 739 C C . 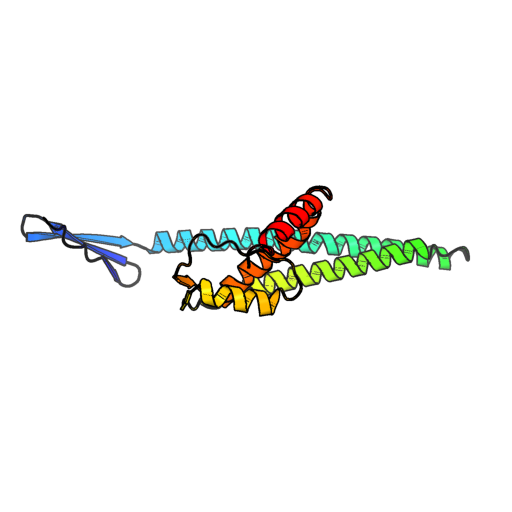GLU A 1 97 ? 9.754 4.571 -21.708 1.00 90.69 97 GLU A C 1
ATOM 741 O O . GLU A 1 97 ? 8.895 4.664 -20.819 1.00 90.69 97 GLU A O 1
ATOM 746 N N . MET A 1 98 ? 10.977 4.091 -21.463 1.00 92.75 98 MET A N 1
ATOM 747 C CA . MET A 1 98 ? 11.420 3.674 -20.138 1.00 92.75 98 MET A CA 1
ATOM 748 C C . MET A 1 98 ? 11.357 4.840 -19.144 1.00 92.75 98 MET A C 1
ATOM 750 O O . MET A 1 98 ? 10.737 4.695 -18.086 1.00 92.75 98 MET A O 1
ATOM 754 N N . ILE A 1 99 ? 11.925 6.002 -19.482 1.00 93.44 99 ILE A N 1
ATOM 755 C CA . ILE A 1 99 ? 11.892 7.209 -18.637 1.00 93.44 99 ILE A CA 1
ATOM 756 C C . ILE A 1 99 ? 10.447 7.618 -18.322 1.00 93.44 99 ILE A C 1
ATOM 758 O O . ILE A 1 99 ? 10.101 7.886 -17.163 1.00 93.44 99 ILE A O 1
ATOM 762 N N . PHE A 1 100 ? 9.578 7.626 -19.334 1.00 90.56 100 PHE A N 1
ATOM 763 C CA . PHE A 1 100 ? 8.171 7.984 -19.174 1.00 90.56 100 PHE A CA 1
ATOM 764 C C . PHE A 1 100 ? 7.431 7.013 -18.244 1.00 90.56 100 PHE A C 1
ATOM 766 O O . PHE A 1 100 ? 6.713 7.433 -17.330 1.00 90.56 100 PHE A O 1
ATOM 773 N N . SER A 1 101 ? 7.649 5.709 -18.424 1.00 91.06 101 SER A N 1
ATOM 774 C CA . SER A 1 101 ? 7.088 4.660 -17.570 1.00 91.06 101 SER A CA 1
ATOM 775 C C . SER A 1 101 ? 7.555 4.785 -16.114 1.00 91.06 101 SER A C 1
ATOM 777 O O . SER A 1 101 ? 6.734 4.755 -15.190 1.00 91.06 101 SER A O 1
ATOM 779 N N . GLN A 1 102 ? 8.853 5.010 -15.880 1.00 94.81 102 GLN A N 1
ATOM 780 C CA . GLN A 1 102 ? 9.385 5.187 -14.525 1.00 94.81 102 GLN A CA 1
ATOM 781 C C . GLN A 1 102 ? 8.869 6.471 -13.859 1.00 94.81 102 GLN A C 1
ATOM 783 O O . GLN A 1 102 ? 8.557 6.451 -12.669 1.00 94.81 102 GLN A O 1
ATOM 788 N N . THR A 1 103 ? 8.680 7.558 -14.611 1.00 91.69 103 THR A N 1
ATOM 789 C CA . THR A 1 103 ? 8.070 8.795 -14.089 1.00 91.69 103 THR A CA 1
ATOM 790 C C . THR A 1 103 ? 6.632 8.554 -13.623 1.00 91.69 103 THR A C 1
ATOM 792 O O . THR A 1 103 ? 6.256 8.947 -12.517 1.00 91.69 103 THR A O 1
ATOM 795 N N . LYS A 1 104 ? 5.828 7.825 -14.414 1.00 90.06 104 LYS A N 1
ATOM 796 C CA . LYS A 1 104 ? 4.476 7.412 -13.997 1.00 90.06 104 LYS A CA 1
ATOM 797 C C . LYS A 1 104 ? 4.502 6.561 -12.730 1.00 90.06 104 LYS A C 1
ATOM 799 O O . LYS A 1 104 ? 3.648 6.732 -11.860 1.00 90.06 104 LYS A O 1
ATOM 804 N N . ARG A 1 105 ? 5.480 5.660 -12.611 1.00 90.62 105 ARG A N 1
ATOM 805 C CA . ARG A 1 105 ? 5.654 4.822 -11.420 1.00 90.62 105 ARG A CA 1
ATOM 806 C C . ARG A 1 105 ? 5.956 5.658 -10.175 1.00 90.62 105 ARG A C 1
ATOM 808 O O . ARG A 1 105 ? 5.319 5.430 -9.152 1.00 90.62 105 ARG A O 1
ATOM 815 N N . VAL A 1 106 ? 6.864 6.633 -10.263 1.00 92.81 106 VAL A N 1
ATOM 816 C CA . VAL A 1 106 ? 7.172 7.553 -9.150 1.00 92.81 106 VAL A CA 1
ATOM 817 C C . VAL A 1 106 ? 5.929 8.324 -8.719 1.00 92.81 106 VAL A C 1
ATOM 819 O O . VAL A 1 106 ? 5.617 8.344 -7.530 1.00 92.81 106 VAL A O 1
ATOM 822 N N . ASN A 1 107 ? 5.180 8.895 -9.666 1.00 86.19 107 ASN A N 1
ATOM 823 C CA . ASN A 1 107 ? 3.944 9.615 -9.346 1.00 86.19 107 ASN A CA 1
ATOM 824 C C . ASN A 1 107 ? 2.938 8.728 -8.611 1.00 86.19 107 ASN A C 1
ATOM 826 O O . ASN A 1 107 ? 2.362 9.159 -7.617 1.00 86.19 107 ASN A O 1
ATOM 830 N N . ARG A 1 108 ? 2.780 7.469 -9.035 1.00 86.50 108 ARG A N 1
ATOM 831 C CA . ARG A 1 108 ? 1.883 6.533 -8.353 1.00 86.50 108 ARG A CA 1
ATOM 832 C C . ARG A 1 108 ? 2.326 6.232 -6.919 1.00 86.50 108 ARG A C 1
ATOM 834 O O . ARG A 1 108 ? 1.489 6.244 -6.025 1.00 86.50 108 ARG A O 1
ATOM 841 N N . ILE A 1 109 ? 3.627 6.036 -6.689 1.00 87.38 109 ILE A N 1
ATOM 842 C CA . ILE A 1 109 ? 4.176 5.862 -5.334 1.00 87.38 109 ILE A CA 1
ATOM 843 C C . ILE A 1 109 ? 3.854 7.093 -4.470 1.00 87.38 109 ILE A C 1
ATOM 845 O O . ILE A 1 109 ? 3.368 6.949 -3.351 1.00 87.38 109 ILE A O 1
ATOM 849 N N . ILE A 1 110 ? 4.062 8.306 -4.994 1.00 86.56 110 ILE A N 1
ATOM 850 C CA . ILE A 1 110 ? 3.754 9.558 -4.281 1.00 86.56 110 ILE A CA 1
ATOM 851 C C . ILE A 1 110 ? 2.259 9.662 -3.955 1.00 86.56 110 ILE A C 1
ATOM 853 O O . ILE A 1 110 ? 1.900 9.982 -2.821 1.00 86.56 110 ILE A O 1
ATOM 857 N N . GLU A 1 111 ? 1.383 9.382 -4.919 1.00 83.25 111 GLU A N 1
ATOM 858 C CA . GLU A 1 111 ? -0.068 9.392 -4.710 1.00 83.25 111 GLU A CA 1
ATOM 859 C C . GLU A 1 111 ? -0.496 8.415 -3.612 1.00 83.25 111 GLU A C 1
ATOM 861 O O . GLU A 1 111 ? -1.302 8.772 -2.750 1.00 83.25 111 GLU A O 1
ATOM 866 N N . ASP A 1 112 ? 0.054 7.201 -3.615 1.00 81.38 112 ASP A N 1
ATOM 867 C CA . ASP A 1 112 ? -0.271 6.175 -2.626 1.00 81.38 112 ASP A CA 1
ATOM 868 C C . ASP A 1 112 ? 0.200 6.587 -1.218 1.00 81.38 112 ASP A C 1
ATOM 870 O O . ASP A 1 112 ? -0.542 6.436 -0.244 1.00 81.38 112 ASP A O 1
ATOM 874 N N . ILE A 1 113 ? 1.365 7.231 -1.100 1.00 82.81 113 ILE A N 1
ATOM 875 C CA . ILE A 1 113 ? 1.857 7.795 0.171 1.00 82.81 113 ILE A CA 1
ATOM 876 C C . ILE A 1 113 ? 0.963 8.938 0.663 1.00 82.81 113 ILE A C 1
ATOM 878 O O . ILE A 1 113 ? 0.624 9.004 1.847 1.00 82.81 113 ILE A O 1
ATOM 882 N N . LEU A 1 114 ? 0.557 9.846 -0.227 1.00 77.44 114 LEU A N 1
ATOM 883 C CA . LEU A 1 114 ? -0.328 10.955 0.135 1.00 77.44 114 LEU A CA 1
ATOM 884 C C . LEU A 1 114 ? -1.704 10.456 0.591 1.00 77.44 114 LEU A C 1
ATOM 886 O O . LEU A 1 114 ? -2.274 11.029 1.521 1.00 77.44 114 LEU A O 1
ATOM 890 N N . LYS A 1 115 ? -2.220 9.374 -0.006 1.00 72.19 115 LYS A N 1
ATOM 891 C CA . LYS A 1 115 ? -3.451 8.710 0.454 1.00 72.19 115 LYS A CA 1
ATOM 892 C C . LYS A 1 115 ? -3.294 8.128 1.858 1.00 72.19 115 LYS A C 1
ATOM 894 O O . LYS A 1 115 ? -4.192 8.308 2.673 1.00 72.19 115 LYS A O 1
ATOM 899 N N . LEU A 1 116 ? -2.155 7.501 2.164 1.00 69.44 116 LEU A N 1
ATOM 900 C CA . LEU A 1 116 ? -1.862 6.984 3.509 1.00 69.44 116 LEU A CA 1
ATOM 901 C C . LEU A 1 116 ? -1.771 8.103 4.558 1.00 69.44 116 LEU A C 1
ATOM 903 O O . LEU A 1 116 ? -2.278 7.954 5.667 1.00 69.44 116 LEU A O 1
ATOM 907 N N . SER A 1 117 ? -1.161 9.238 4.206 1.00 66.31 117 SER A N 1
ATOM 908 C CA . SER A 1 117 ? -1.010 10.397 5.100 1.00 66.31 117 SER A CA 1
ATOM 909 C C . SER A 1 117 ? -2.341 11.102 5.404 1.00 66.31 117 SER A C 1
ATOM 911 O O . SER A 1 117 ? -2.538 11.636 6.494 1.00 66.31 117 SER A O 1
ATOM 913 N N . ARG A 1 118 ? -3.294 11.066 4.464 1.00 63.88 118 ARG A N 1
ATOM 914 C CA . ARG A 1 118 ? -4.615 11.705 4.589 1.00 63.88 118 ARG A CA 1
ATOM 915 C C . ARG A 1 118 ? -5.633 10.926 5.426 1.00 63.88 118 ARG A C 1
ATOM 917 O O . ARG A 1 118 ? -6.814 11.249 5.346 1.00 63.88 118 ARG A O 1
ATOM 924 N N . GLN A 1 119 ? -5.224 9.945 6.234 1.00 58.62 119 GLN A N 1
ATOM 925 C CA . GLN A 1 119 ? -6.136 9.280 7.171 1.00 58.62 119 GLN A CA 1
ATOM 926 C C . GLN A 1 119 ? -6.742 10.299 8.155 1.00 58.62 119 GLN A C 1
ATOM 928 O O . GLN A 1 119 ? -6.159 10.636 9.185 1.00 58.62 119 GLN A O 1
ATOM 933 N N . GLN A 1 120 ? -7.930 10.805 7.812 1.00 57.50 120 GLN A N 1
ATOM 934 C CA . GLN A 1 120 ? -8.830 11.499 8.725 1.00 57.50 120 GLN A CA 1
ATOM 935 C C . GLN A 1 120 ? -9.271 10.528 9.826 1.00 57.50 120 GLN A C 1
ATOM 937 O O . GLN A 1 120 ? -9.219 9.307 9.657 1.00 57.50 120 GLN A O 1
ATOM 942 N N . ALA A 1 121 ? -9.707 11.068 10.966 1.00 60.59 121 ALA A N 1
ATOM 943 C CA . ALA A 1 121 ? -10.353 10.260 11.993 1.00 60.59 121 ALA A CA 1
ATOM 944 C C . ALA A 1 121 ? -11.517 9.488 11.349 1.00 60.59 121 ALA A C 1
ATOM 946 O O . ALA A 1 121 ? -12.436 10.106 10.816 1.00 60.59 121 ALA A O 1
ATOM 947 N N . ALA A 1 122 ? -11.428 8.156 11.354 1.00 67.25 122 ALA A N 1
ATOM 948 C CA . ALA A 1 122 ? -12.410 7.286 10.721 1.00 67.25 122 ALA A CA 1
ATOM 949 C C . ALA A 1 122 ? -13.805 7.575 11.292 1.00 67.25 122 ALA A C 1
ATOM 951 O O . ALA A 1 122 ? -14.008 7.491 12.508 1.00 67.25 122 ALA A O 1
ATOM 952 N N . SER A 1 123 ? -14.762 7.907 10.426 1.00 78.69 123 SER A N 1
ATOM 953 C CA . SER A 1 123 ? -16.157 8.078 10.820 1.00 78.69 123 SER A CA 1
ATOM 954 C C . SER A 1 123 ? -16.853 6.737 10.651 1.00 78.69 123 SER A C 1
ATOM 956 O O . SER A 1 123 ? -17.286 6.379 9.559 1.00 78.69 123 SER A O 1
ATOM 958 N N . GLN A 1 124 ? -16.917 5.957 11.730 1.00 88.69 124 GLN A N 1
ATOM 959 C CA . GLN A 1 124 ? -17.621 4.680 11.683 1.00 88.69 124 GLN A CA 1
ATOM 960 C C . GLN A 1 124 ? -19.124 4.897 11.520 1.00 88.69 124 GLN A C 1
ATOM 962 O O . GLN A 1 124 ? -19.748 5.629 12.289 1.00 88.69 124 GLN A O 1
ATOM 967 N N . GLN A 1 125 ? -19.697 4.225 10.528 1.00 91.88 125 GLN A N 1
ATOM 968 C CA . GLN A 1 125 ? -21.121 4.231 10.230 1.00 91.88 125 GLN A CA 1
ATOM 969 C C . GLN A 1 125 ? -21.609 2.792 10.056 1.00 91.88 125 GLN A C 1
ATOM 971 O O . GLN A 1 125 ? -20.845 1.903 9.675 1.00 91.88 125 GLN A O 1
ATOM 976 N N . ALA A 1 126 ? -22.885 2.553 10.355 1.00 94.00 126 ALA A N 1
ATOM 977 C CA . ALA A 1 126 ? -23.516 1.268 10.085 1.00 94.00 126 ALA A CA 1
ATOM 978 C C . ALA A 1 126 ? -23.791 1.144 8.577 1.00 94.00 126 ALA A C 1
ATOM 980 O O . ALA A 1 126 ? -24.566 1.917 8.022 1.00 94.00 126 ALA A O 1
ATOM 981 N N . ILE A 1 127 ? -23.161 0.170 7.923 1.00 93.94 127 ILE A N 1
ATOM 982 C CA . ILE A 1 127 ? -23.269 -0.085 6.485 1.00 93.94 127 ILE A CA 1
ATOM 983 C C . ILE A 1 127 ? -23.993 -1.411 6.278 1.00 93.94 127 ILE A C 1
ATOM 985 O O . ILE A 1 127 ? -23.507 -2.466 6.693 1.00 93.94 127 ILE A O 1
ATOM 989 N N . VAL A 1 128 ? -25.139 -1.365 5.600 1.00 93.31 128 VAL A N 1
ATOM 990 C CA . VAL A 1 128 ? -25.859 -2.557 5.141 1.00 93.31 128 VAL A CA 1
ATOM 991 C C . VAL A 1 128 ? -25.240 -3.004 3.817 1.00 93.31 128 VAL A C 1
ATOM 993 O O . VAL A 1 128 ? -25.487 -2.409 2.769 1.00 93.31 128 VAL A O 1
ATOM 996 N N . LEU A 1 129 ? -24.412 -4.055 3.846 1.00 90.81 129 LEU A N 1
ATOM 997 C CA . LEU A 1 129 ? -23.637 -4.473 2.666 1.00 90.81 129 LEU A CA 1
ATOM 998 C C . LEU A 1 129 ? -24.504 -4.846 1.456 1.00 90.81 129 LEU A C 1
ATOM 1000 O O . LEU A 1 129 ? -24.065 -4.671 0.322 1.00 90.81 129 LEU A O 1
ATOM 1004 N N . ALA A 1 130 ? -25.719 -5.345 1.689 1.00 88.81 130 ALA A N 1
ATOM 1005 C CA . ALA A 1 130 ? -26.658 -5.718 0.631 1.00 88.81 130 ALA A CA 1
ATOM 1006 C C . ALA A 1 130 ? -27.066 -4.539 -0.259 1.00 88.81 130 ALA A C 1
ATOM 1008 O O . ALA A 1 130 ? -27.214 -4.701 -1.465 1.00 88.81 130 ALA A O 1
ATOM 1009 N N . GLU A 1 131 ? -27.239 -3.368 0.350 1.00 90.75 131 GLU A N 1
ATOM 1010 C CA . GLU A 1 131 ? -27.677 -2.144 -0.322 1.00 90.75 131 GLU A CA 1
ATOM 1011 C C . GLU A 1 131 ? -26.480 -1.369 -0.867 1.00 90.75 131 GLU A C 1
ATOM 1013 O O . GLU A 1 131 ? -26.518 -0.825 -1.968 1.00 90.75 131 GLU A O 1
ATOM 1018 N N . TRP A 1 132 ? -25.387 -1.359 -0.104 1.00 93.44 132 TRP A N 1
ATOM 1019 C CA . TRP A 1 132 ? -24.203 -0.581 -0.428 1.00 93.44 132 TRP A CA 1
ATOM 1020 C C . TRP A 1 132 ? -23.372 -1.193 -1.570 1.00 93.44 132 TRP A C 1
ATOM 1022 O O . TRP A 1 132 ? -22.905 -0.473 -2.451 1.00 93.44 132 TRP A O 1
ATOM 1032 N N . MET A 1 133 ? -23.205 -2.522 -1.599 1.00 91.06 133 MET A N 1
ATOM 1033 C CA . MET A 1 133 ? -22.318 -3.194 -2.560 1.00 91.06 133 MET A CA 1
ATOM 1034 C C . MET A 1 133 ? -22.742 -3.031 -4.034 1.00 91.06 133 MET A C 1
ATOM 1036 O O . MET A 1 133 ? -21.863 -2.779 -4.857 1.00 91.06 133 MET A O 1
ATOM 1040 N N . PRO A 1 134 ? -24.035 -3.141 -4.412 1.00 89.38 134 PRO A N 1
ATOM 1041 C CA . PRO A 1 134 ? -24.460 -2.902 -5.792 1.00 89.38 134 PRO A CA 1
ATOM 1042 C C . PRO A 1 134 ? -24.151 -1.478 -6.265 1.00 89.38 134 PRO A C 1
ATOM 1044 O O . PRO A 1 134 ? -23.632 -1.309 -7.363 1.00 89.38 134 PRO A O 1
ATOM 1047 N N . VAL A 1 135 ? -24.403 -0.472 -5.419 1.00 92.12 135 VAL A N 1
ATOM 1048 C CA . VAL A 1 135 ? -24.119 0.941 -5.725 1.00 92.12 135 VAL A CA 1
ATOM 1049 C C . VAL A 1 135 ? -22.617 1.168 -5.887 1.00 92.12 135 VAL A C 1
ATOM 1051 O O . VAL A 1 135 ? -22.179 1.814 -6.834 1.00 92.12 135 VAL A O 1
ATOM 1054 N N . PHE A 1 136 ? -21.809 0.593 -4.995 1.00 93.69 136 PHE A N 1
ATOM 1055 C CA . PHE A 1 136 ? -20.353 0.648 -5.092 1.00 93.69 136 PHE A CA 1
ATOM 1056 C C . PHE A 1 136 ? -19.830 0.032 -6.402 1.00 93.69 136 PHE A C 1
ATOM 1058 O O . PHE A 1 136 ? -19.010 0.641 -7.091 1.00 93.69 136 PHE A O 1
ATOM 1065 N N . LEU A 1 137 ? -20.300 -1.165 -6.765 1.00 92.00 137 LEU A N 1
ATOM 1066 C CA . LEU A 1 137 ? -19.874 -1.834 -7.997 1.00 92.00 137 LEU A CA 1
ATOM 1067 C C . LEU A 1 137 ? -20.279 -1.042 -9.242 1.00 92.00 137 LEU A C 1
ATOM 1069 O O . LEU A 1 137 ? -19.485 -0.954 -10.177 1.00 92.00 137 LEU A O 1
ATOM 1073 N N . ASP A 1 138 ? -21.465 -0.435 -9.235 1.00 90.44 138 ASP A N 1
ATOM 1074 C CA . ASP A 1 138 ? -21.930 0.413 -10.329 1.00 90.44 138 ASP A CA 1
ATOM 1075 C C . ASP A 1 138 ? -21.061 1.677 -10.470 1.00 90.44 138 ASP A C 1
ATOM 1077 O O . ASP A 1 138 ? -20.572 1.993 -11.551 1.00 90.44 138 ASP A O 1
ATOM 1081 N N . ASN A 1 139 ? -20.735 2.344 -9.362 1.00 92.31 139 ASN A N 1
ATOM 1082 C CA . ASN A 1 139 ? -19.932 3.569 -9.393 1.00 92.31 139 ASN A CA 1
ATOM 1083 C C . ASN A 1 139 ? -18.487 3.363 -9.885 1.00 92.31 139 ASN A C 1
ATOM 1085 O O . ASN A 1 139 ? -17.933 4.247 -10.537 1.00 92.31 139 ASN A O 1
ATOM 1089 N N . TYR A 1 140 ? -17.851 2.234 -9.551 1.00 91.00 140 TYR A N 1
ATOM 1090 C CA . TYR A 1 140 ? -16.404 2.051 -9.763 1.00 91.00 140 TYR A CA 1
ATOM 1091 C C . TYR A 1 140 ? -16.030 0.970 -10.778 1.00 91.00 140 TYR A C 1
ATOM 1093 O O . TYR A 1 140 ? -14.918 0.994 -11.308 1.00 91.00 140 TYR A O 1
ATOM 1101 N N . PHE A 1 141 ? -16.921 0.016 -11.044 1.00 90.50 141 PHE A N 1
ATOM 1102 C CA . PHE A 1 141 ? -16.622 -1.169 -11.849 1.00 90.50 141 PHE A CA 1
ATOM 1103 C C . PHE A 1 141 ? -17.675 -1.453 -12.924 1.00 90.50 141 PHE A C 1
ATOM 1105 O O . PHE A 1 141 ? -17.762 -2.576 -13.427 1.00 90.50 141 PHE A O 1
ATOM 1112 N N . GLN A 1 142 ? -18.427 -0.431 -13.340 1.00 86.88 142 GLN A N 1
ATOM 1113 C CA . GLN A 1 142 ? -19.280 -0.504 -14.523 1.00 86.88 142 GLN A CA 1
ATOM 1114 C C . GLN A 1 142 ? -18.524 -1.107 -15.722 1.00 86.88 142 GLN A C 1
ATOM 1116 O O . GLN A 1 142 ? -17.366 -0.780 -15.997 1.00 86.88 142 GLN A O 1
ATOM 1121 N N . GLY A 1 143 ? -19.175 -2.042 -16.416 1.00 82.81 143 GLY A N 1
ATOM 1122 C CA . GLY A 1 143 ? -18.611 -2.738 -17.577 1.00 82.81 143 GLY A CA 1
ATOM 1123 C C . GLY A 1 143 ? -17.641 -3.887 -17.267 1.00 82.81 143 GLY A C 1
ATOM 1124 O O . GLY A 1 143 ? -17.135 -4.496 -18.207 1.00 82.81 143 GLY A O 1
ATOM 1125 N N . HIS A 1 144 ? -17.389 -4.215 -15.995 1.00 83.56 144 HIS A N 1
ATOM 1126 C CA . HIS A 1 144 ? -16.595 -5.387 -15.614 1.00 83.56 144 HIS A CA 1
ATOM 1127 C C . HIS A 1 144 ? -17.492 -6.569 -15.214 1.00 83.56 144 HIS A C 1
ATOM 1129 O O . HIS A 1 144 ? -18.451 -6.407 -14.461 1.00 83.56 144 HIS A O 1
ATOM 1135 N N . ASP A 1 145 ? -17.139 -7.779 -15.661 1.00 82.56 145 ASP A N 1
ATOM 1136 C CA . ASP A 1 145 ? -17.820 -9.027 -15.280 1.00 82.56 145 ASP A CA 1
ATOM 1137 C C . ASP A 1 145 ? -17.421 -9.452 -13.852 1.00 82.56 145 ASP A C 1
ATOM 1139 O O . ASP A 1 145 ? -16.590 -10.342 -13.645 1.00 82.56 145 ASP A O 1
ATOM 1143 N N . ILE A 1 146 ? -17.996 -8.791 -12.844 1.00 83.75 146 ILE A N 1
ATOM 1144 C CA . ILE A 1 146 ? -17.770 -9.091 -11.424 1.00 83.75 146 ILE A CA 1
ATOM 1145 C C . ILE A 1 146 ? -18.973 -9.848 -10.858 1.00 83.75 146 ILE A C 1
ATOM 1147 O O . ILE A 1 146 ? -20.087 -9.332 -10.803 1.00 83.75 146 ILE A O 1
ATOM 1151 N N . PHE A 1 147 ? -18.738 -11.070 -10.373 1.00 82.19 147 PHE A N 1
ATOM 1152 C CA . PHE A 1 147 ? -19.761 -11.880 -9.709 1.00 82.19 147 PHE A CA 1
ATOM 1153 C C . PHE A 1 147 ? -19.672 -11.724 -8.190 1.00 82.19 147 PHE A C 1
ATOM 1155 O O . PHE A 1 147 ? -18.719 -12.182 -7.557 1.00 82.19 147 PHE A O 1
ATOM 1162 N N . LEU A 1 148 ? -20.691 -11.105 -7.594 1.00 80.25 148 LEU A N 1
ATOM 1163 C CA . LEU A 1 148 ? -20.802 -10.945 -6.149 1.00 80.25 148 LEU A CA 1
ATOM 1164 C C . LEU A 1 148 ? -21.462 -12.184 -5.522 1.00 80.25 148 LEU A C 1
ATOM 1166 O O . LEU A 1 148 ? -22.626 -12.476 -5.787 1.00 80.25 148 LEU A O 1
ATOM 1170 N N . HIS A 1 149 ? -20.738 -12.900 -4.657 1.00 82.00 149 HIS A N 1
ATOM 1171 C CA . HIS A 1 149 ? -21.286 -14.012 -3.876 1.00 82.00 149 HIS A CA 1
ATOM 1172 C C . HIS A 1 149 ? -21.248 -13.690 -2.380 1.00 82.00 149 HIS A C 1
ATOM 1174 O O . HIS A 1 149 ? -20.225 -13.856 -1.716 1.00 82.00 149 HIS A O 1
ATOM 1180 N N . LEU A 1 150 ? -22.380 -13.236 -1.844 1.00 75.81 150 LEU A N 1
ATOM 1181 C CA . LEU A 1 150 ? -22.555 -12.961 -0.420 1.00 75.81 150 LEU A CA 1
ATOM 1182 C C . LEU A 1 150 ? -23.335 -14.112 0.223 1.00 75.81 150 LEU A C 1
ATOM 1184 O O . LEU A 1 150 ? -24.524 -14.276 -0.035 1.00 75.81 150 LEU A O 1
ATOM 1188 N N . LYS A 1 151 ? -22.673 -14.916 1.067 1.00 77.12 151 LYS A N 1
ATOM 1189 C CA . LYS A 1 151 ? -23.353 -15.958 1.866 1.00 77.12 151 LYS A CA 1
ATOM 1190 C C . LYS A 1 151 ? -24.212 -15.366 2.981 1.00 77.12 151 LYS A C 1
ATOM 1192 O O . LYS A 1 151 ? -25.185 -15.979 3.403 1.00 77.12 151 LYS A O 1
ATOM 1197 N N . THR A 1 152 ? -23.828 -14.193 3.466 1.00 78.31 152 THR A N 1
ATOM 1198 C CA . THR A 1 152 ? -24.531 -13.426 4.490 1.00 78.31 152 THR A CA 1
ATOM 1199 C C . THR A 1 152 ? -24.525 -11.956 4.092 1.00 78.31 152 THR A C 1
ATOM 1201 O O . THR A 1 152 ? -23.629 -11.499 3.382 1.00 78.31 152 THR A O 1
ATOM 1204 N N . GLN A 1 153 ? -25.528 -11.214 4.554 1.00 79.75 153 GLN A N 1
ATOM 1205 C CA . GLN A 1 153 ? -25.642 -9.771 4.350 1.00 79.75 153 GLN A CA 1
ATOM 1206 C C . GLN A 1 153 ? -25.572 -9.067 5.710 1.00 79.75 153 GLN A C 1
ATOM 1208 O O . GLN A 1 153 ? -26.604 -8.685 6.258 1.00 79.75 153 GLN A O 1
ATOM 1213 N N . PRO A 1 154 ? -24.378 -8.975 6.321 1.00 88.19 154 PRO A N 1
ATOM 1214 C CA . PRO A 1 154 ? -24.244 -8.345 7.620 1.00 88.19 154 PRO A CA 1
ATOM 1215 C C . PRO A 1 154 ? -24.322 -6.822 7.500 1.00 88.19 154 PRO A C 1
ATOM 1217 O O . PRO A 1 154 ? -23.873 -6.229 6.515 1.00 88.19 154 PRO A O 1
ATOM 1220 N N . THR A 1 155 ? -24.821 -6.198 8.562 1.00 92.75 155 THR A N 1
ATOM 1221 C CA . THR A 1 155 ? -24.571 -4.784 8.833 1.00 92.75 155 THR A CA 1
ATOM 1222 C C . THR A 1 155 ? -23.226 -4.670 9.538 1.00 92.75 155 THR A C 1
ATOM 1224 O O . THR A 1 155 ? -23.009 -5.320 10.563 1.00 92.75 155 THR A O 1
ATOM 1227 N N . ILE A 1 156 ? -22.314 -3.870 8.991 1.00 92.50 156 ILE A N 1
ATOM 1228 C CA . ILE A 1 156 ? -20.972 -3.662 9.550 1.00 92.50 156 ILE A CA 1
ATOM 1229 C C . ILE A 1 156 ? -20.820 -2.228 10.056 1.00 92.50 156 ILE A C 1
ATOM 1231 O O . ILE A 1 156 ? -21.401 -1.316 9.483 1.00 92.50 156 ILE A O 1
ATOM 1235 N N . SER A 1 157 ? -20.035 -2.017 11.115 1.00 93.19 157 SER A N 1
ATOM 1236 C CA . SER A 1 157 ? -19.630 -0.674 11.555 1.00 93.19 157 SER A CA 1
ATOM 1237 C C . SER A 1 157 ? -18.270 -0.348 10.946 1.00 93.19 157 SER A C 1
ATOM 1239 O O . SER A 1 157 ? -17.263 -0.932 11.352 1.00 93.19 157 SER A O 1
ATOM 1241 N N . PHE A 1 158 ? -18.235 0.520 9.936 1.00 91.56 158 PHE A N 1
ATOM 1242 C CA . PHE A 1 158 ? -17.009 0.845 9.202 1.00 91.56 158 PHE A CA 1
ATOM 1243 C C . PHE A 1 158 ? -17.063 2.262 8.617 1.00 91.56 158 PHE A C 1
ATOM 1245 O O . PHE A 1 158 ? -18.135 2.850 8.515 1.00 91.56 158 PHE A O 1
ATOM 1252 N N . ASP A 1 159 ? -15.912 2.820 8.244 1.00 90.06 159 ASP A N 1
ATOM 1253 C CA . ASP A 1 159 ? -15.842 4.084 7.499 1.00 90.06 159 ASP A CA 1
ATOM 1254 C C . ASP A 1 159 ? -16.085 3.820 5.997 1.00 90.06 159 ASP A C 1
ATOM 1256 O O . ASP A 1 159 ? -15.298 3.085 5.389 1.00 90.06 159 ASP A O 1
ATOM 1260 N N . PRO A 1 160 ? -17.151 4.369 5.379 1.00 89.75 160 PRO A N 1
ATOM 1261 C CA . PRO A 1 160 ? -17.500 4.042 3.997 1.00 89.75 160 PRO A CA 1
ATOM 1262 C C . PRO A 1 160 ? -16.366 4.298 3.000 1.00 89.75 160 PRO A C 1
ATOM 1264 O O . PRO A 1 160 ? -16.091 3.441 2.166 1.00 89.75 160 PRO A O 1
ATOM 1267 N N . HIS A 1 161 ? -15.642 5.413 3.123 1.00 85.88 161 HIS A N 1
ATOM 1268 C CA . HIS A 1 161 ? -14.554 5.751 2.202 1.00 85.88 161 HIS A CA 1
ATOM 1269 C C . HIS A 1 161 ? -13.355 4.811 2.343 1.00 85.88 161 HIS A C 1
ATOM 1271 O O . HIS A 1 161 ? -12.728 4.440 1.348 1.00 85.88 161 HIS A O 1
ATOM 1277 N N . GLN A 1 162 ? -13.035 4.382 3.564 1.00 85.88 162 GLN A N 1
ATOM 1278 C CA . GLN A 1 162 ? -11.994 3.373 3.764 1.00 85.88 162 GLN A CA 1
ATOM 1279 C C . GLN A 1 162 ? -12.408 2.016 3.187 1.00 85.88 162 GLN A C 1
ATOM 1281 O O . GLN A 1 162 ? -11.577 1.329 2.589 1.00 85.88 162 GLN A O 1
ATOM 1286 N N . LEU A 1 163 ? -13.684 1.636 3.321 1.00 90.94 163 LEU A N 1
ATOM 1287 C CA . LEU A 1 163 ? -14.203 0.409 2.717 1.00 90.94 163 LEU A CA 1
ATOM 1288 C C . LEU A 1 163 ? -14.103 0.455 1.186 1.00 90.94 163 LEU A C 1
ATOM 1290 O O . LEU A 1 163 ? -13.630 -0.512 0.587 1.00 90.94 163 LEU A O 1
ATOM 1294 N N . GLU A 1 164 ? -14.468 1.582 0.563 1.00 91.00 164 GLU A N 1
ATOM 1295 C CA . GLU A 1 164 ? -14.299 1.810 -0.881 1.00 91.00 164 GLU A CA 1
ATOM 1296 C C . GLU A 1 164 ? -12.847 1.604 -1.299 1.00 91.00 164 GLU A C 1
ATOM 1298 O O . GLU A 1 164 ? -12.571 0.823 -2.206 1.00 91.00 164 GLU A O 1
ATOM 1303 N N . GLN A 1 165 ? -11.899 2.254 -0.619 1.00 86.00 165 GLN A N 1
ATOM 1304 C CA . GLN A 1 165 ? -10.477 2.140 -0.949 1.00 86.00 165 GLN A CA 1
ATOM 1305 C C . GLN A 1 165 ? -9.965 0.701 -0.852 1.00 86.00 165 GLN A C 1
ATOM 1307 O O . GLN A 1 165 ? -9.249 0.241 -1.747 1.00 86.00 165 GLN A O 1
ATOM 1312 N N . ILE A 1 166 ? -10.335 -0.020 0.211 1.00 89.00 166 ILE A N 1
ATOM 1313 C CA . ILE A 1 166 ? -9.957 -1.425 0.392 1.00 89.00 166 ILE A CA 1
ATOM 1314 C C . ILE A 1 166 ? -10.488 -2.256 -0.776 1.00 89.00 166 ILE A C 1
ATOM 1316 O O . ILE A 1 166 ? -9.721 -2.969 -1.427 1.00 89.00 166 ILE A O 1
ATOM 1320 N N . LEU A 1 167 ? -11.782 -2.146 -1.077 1.00 92.25 167 LEU A N 1
ATOM 1321 C CA . LEU A 1 167 ? -12.413 -2.944 -2.123 1.00 92.25 167 LEU A CA 1
ATOM 1322 C C . LEU A 1 167 ? -11.903 -2.577 -3.516 1.00 92.25 167 LEU A C 1
ATOM 1324 O O . LEU A 1 167 ? -11.626 -3.478 -4.303 1.00 92.25 167 LEU A O 1
ATOM 1328 N N . ILE A 1 168 ? -11.684 -1.293 -3.807 1.00 90.38 168 ILE A N 1
ATOM 1329 C CA . ILE A 1 168 ? -11.091 -0.840 -5.070 1.00 90.38 168 ILE A CA 1
ATOM 1330 C C . ILE A 1 168 ? -9.714 -1.473 -5.266 1.00 90.38 168 ILE A C 1
ATOM 1332 O O . ILE A 1 168 ? -9.420 -1.986 -6.347 1.00 90.38 168 ILE A O 1
ATOM 1336 N N . ASN A 1 169 ? -8.872 -1.473 -4.233 1.00 86.31 169 ASN A N 1
ATOM 1337 C CA . ASN A 1 169 ? -7.540 -2.067 -4.309 1.00 86.31 169 ASN A CA 1
ATOM 133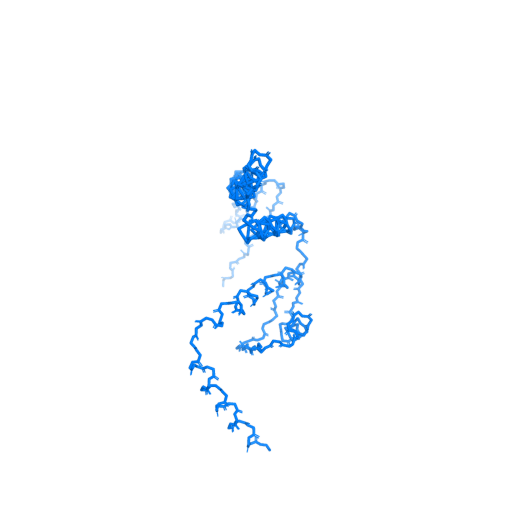8 C C . ASN A 1 169 ? -7.603 -3.586 -4.516 1.00 86.31 169 ASN A C 1
ATOM 1340 O O . ASN A 1 169 ? -6.911 -4.121 -5.385 1.00 86.31 169 ASN A O 1
ATOM 1344 N N . LEU A 1 170 ? -8.455 -4.284 -3.761 1.00 90.06 170 LEU A N 1
ATOM 1345 C CA . LEU A 1 170 ? -8.598 -5.737 -3.857 1.00 90.06 170 LEU A CA 1
ATOM 1346 C C . LEU A 1 170 ? -9.179 -6.178 -5.204 1.00 90.06 170 LEU A C 1
ATOM 1348 O O . LEU A 1 170 ? -8.637 -7.090 -5.828 1.00 90.06 170 LEU A O 1
ATOM 1352 N N . ILE A 1 171 ? -10.239 -5.523 -5.679 1.00 90.81 171 ILE A N 1
ATOM 1353 C CA . ILE A 1 171 ? -10.893 -5.858 -6.949 1.00 90.81 171 ILE A CA 1
ATOM 1354 C C . ILE A 1 171 ? -9.964 -5.545 -8.121 1.00 90.81 171 ILE A C 1
ATOM 1356 O O . ILE A 1 171 ? -9.802 -6.391 -8.996 1.00 90.81 171 ILE A O 1
ATOM 1360 N N . ASN A 1 172 ? -9.283 -4.393 -8.127 1.00 88.38 172 ASN A N 1
ATOM 1361 C CA . ASN A 1 172 ? -8.312 -4.082 -9.179 1.00 88.38 172 ASN A CA 1
ATOM 1362 C C . ASN A 1 172 ? -7.170 -5.101 -9.230 1.00 88.38 172 ASN A C 1
ATOM 1364 O O . ASN A 1 172 ? -6.755 -5.502 -10.318 1.00 88.38 172 ASN A O 1
ATOM 1368 N N . ASN A 1 173 ? -6.678 -5.549 -8.072 1.00 86.00 173 ASN A N 1
ATOM 1369 C CA . ASN A 1 173 ? -5.705 -6.637 -8.018 1.00 86.00 173 ASN A CA 1
ATOM 1370 C C . ASN A 1 173 ? -6.304 -7.936 -8.581 1.00 86.00 173 ASN A C 1
ATOM 1372 O O . ASN A 1 173 ? -5.686 -8.583 -9.425 1.00 86.00 173 ASN A O 1
ATOM 1376 N N . GLY A 1 174 ? -7.531 -8.285 -8.190 1.00 88.56 174 GLY A N 1
ATOM 1377 C CA . GLY A 1 174 ? -8.251 -9.447 -8.712 1.00 88.56 174 GLY A CA 1
ATOM 1378 C C . GLY A 1 174 ? -8.414 -9.420 -10.235 1.00 88.56 174 GLY A C 1
ATOM 1379 O O . GLY A 1 174 ? -8.095 -10.399 -10.902 1.00 88.56 174 GLY A O 1
ATOM 1380 N N . LEU A 1 175 ? -8.841 -8.299 -10.816 1.00 86.19 175 LEU A N 1
ATOM 1381 C CA . LEU A 1 175 ? -9.021 -8.140 -12.264 1.00 86.19 175 LEU A CA 1
ATOM 1382 C C . LEU A 1 175 ? -7.693 -8.244 -13.029 1.00 86.19 175 LEU A C 1
ATOM 1384 O O . LEU A 1 175 ? -7.615 -8.937 -14.045 1.00 86.19 175 LEU A O 1
ATOM 1388 N N . ARG A 1 176 ? -6.626 -7.618 -12.510 1.00 82.00 176 ARG A N 1
ATOM 1389 C CA . ARG A 1 176 ? -5.288 -7.658 -13.125 1.00 82.00 176 ARG A CA 1
ATOM 1390 C C . ARG A 1 176 ? -4.721 -9.074 -13.207 1.00 82.00 176 ARG A C 1
ATOM 1392 O O . ARG A 1 176 ? -4.107 -9.415 -14.214 1.00 82.00 176 ARG A O 1
ATOM 1399 N N . TYR A 1 177 ? -4.924 -9.893 -12.174 1.00 82.25 177 TYR A N 1
ATOM 1400 C CA . TYR A 1 177 ? -4.271 -11.204 -12.068 1.00 82.25 177 TYR A CA 1
ATOM 1401 C C . TYR A 1 177 ? -5.185 -12.407 -12.353 1.00 82.25 177 TYR A C 1
ATOM 1403 O O . TYR A 1 177 ? -4.679 -13.476 -12.692 1.00 82.25 177 TYR A O 1
ATOM 1411 N N . SER A 1 178 ? -6.515 -12.262 -12.304 1.00 76.94 178 SER A N 1
ATOM 1412 C CA . SER A 1 178 ? -7.454 -13.353 -12.637 1.00 76.94 178 SER A CA 1
ATOM 1413 C C . SER A 1 178 ? -7.398 -13.764 -14.114 1.00 76.94 178 SER A C 1
ATOM 1415 O O . SER A 1 178 ? -7.627 -14.926 -14.445 1.00 76.94 178 SER A O 1
ATOM 1417 N N . SER A 1 179 ? -6.997 -12.846 -14.995 1.00 58.16 179 SER A N 1
ATOM 1418 C CA . SER A 1 179 ? -6.848 -13.077 -16.439 1.00 58.16 179 SER A CA 1
ATOM 1419 C C . SER A 1 179 ? -5.664 -13.988 -16.808 1.00 58.16 179 SER A C 1
ATOM 1421 O O . SER A 1 179 ? -5.614 -14.509 -17.920 1.00 58.16 179 SER A O 1
ATOM 1423 N N . TYR A 1 180 ? -4.717 -14.219 -15.888 1.00 52.59 180 TYR A N 1
ATOM 1424 C CA . TYR A 1 180 ? -3.530 -15.049 -16.139 1.00 52.59 180 TYR A CA 1
ATOM 1425 C C . TYR A 1 180 ? -3.756 -16.551 -15.887 1.00 52.59 180 TYR A C 1
ATOM 1427 O O . TYR A 1 180 ? -2.906 -17.372 -16.234 1.00 52.59 180 TYR A O 1
ATOM 1435 N N . SER A 1 181 ? -4.902 -16.955 -15.322 1.00 46.59 181 SER A N 1
ATOM 1436 C CA . SER A 1 181 ? -5.187 -18.361 -14.992 1.00 46.59 181 SER A CA 1
ATOM 1437 C C . SER A 1 181 ? -6.134 -19.024 -16.010 1.00 46.59 181 SER A C 1
ATOM 1439 O O . SER A 1 181 ? -7.330 -19.174 -15.788 1.00 46.59 181 SER A O 1
ATOM 1441 N N . HIS A 1 182 ? -5.542 -19.499 -17.109 1.00 40.72 182 HIS A N 1
ATOM 1442 C CA . HIS A 1 182 ? -6.065 -20.499 -18.059 1.00 40.72 182 HIS A CA 1
ATOM 1443 C C . HIS A 1 182 ? -7.244 -20.099 -18.987 1.00 40.72 182 HIS A C 1
ATOM 1445 O O . HIS A 1 182 ? -8.409 -20.144 -18.577 1.00 40.72 182 HIS A O 1
ATOM 1451 N N . PRO A 1 183 ? -6.997 -19.906 -20.305 1.00 45.25 183 PRO A N 1
ATOM 1452 C CA . PRO A 1 183 ? -8.047 -19.628 -21.301 1.00 45.25 183 PRO A CA 1
ATOM 1453 C C . PRO A 1 183 ? -9.085 -20.759 -21.475 1.00 45.25 183 PRO A C 1
ATOM 1455 O O . PRO A 1 183 ? -10.137 -20.560 -22.078 1.00 45.25 183 PRO A O 1
ATOM 1458 N N . SER A 1 184 ? -8.845 -21.948 -20.915 1.00 41.66 184 SER A N 1
ATOM 1459 C CA . SER A 1 184 ? -9.737 -23.109 -21.006 1.00 41.66 184 SER A CA 1
ATOM 1460 C C . SER A 1 184 ? -10.837 -23.170 -19.932 1.00 41.66 184 SER A C 1
ATOM 1462 O O . SER A 1 184 ? -11.793 -23.928 -20.103 1.00 41.66 184 SER A O 1
ATOM 1464 N N . ARG A 1 185 ? -10.779 -22.369 -18.853 1.00 42.84 185 ARG A N 1
ATOM 1465 C CA . ARG A 1 185 ? -11.842 -22.351 -17.818 1.00 42.84 185 ARG A CA 1
ATOM 1466 C C . ARG A 1 185 ? -12.973 -21.362 -18.096 1.00 42.84 185 ARG A C 1
ATOM 1468 O O . ARG A 1 185 ? -14.112 -21.647 -17.732 1.00 42.84 185 ARG A O 1
ATOM 1475 N N . LEU A 1 186 ? -12.705 -20.271 -18.815 1.00 45.78 186 LEU A N 1
ATOM 1476 C CA . LEU A 1 186 ? -13.734 -19.304 -19.224 1.00 45.78 186 LEU A CA 1
ATOM 1477 C C . LEU A 1 186 ? -14.761 -19.896 -20.206 1.00 45.78 186 LEU A C 1
ATOM 1479 O O . LEU A 1 186 ? -15.913 -19.468 -20.216 1.00 45.78 186 LEU A O 1
ATOM 1483 N N . ARG A 1 187 ? -14.397 -20.938 -20.970 1.00 43.09 187 ARG A N 1
ATOM 1484 C CA . ARG A 1 187 ? -15.351 -21.650 -21.838 1.00 43.09 187 ARG A CA 1
ATOM 1485 C C . ARG A 1 187 ? -16.357 -22.504 -21.061 1.00 43.09 187 ARG A C 1
ATOM 1487 O O . ARG A 1 187 ? -17.531 -22.490 -21.403 1.00 43.09 187 ARG A O 1
ATOM 1494 N N . ARG A 1 188 ? -15.946 -23.173 -19.975 1.00 39.06 188 ARG A N 1
ATOM 1495 C CA . ARG A 1 188 ? -16.858 -24.041 -19.201 1.00 39.06 188 ARG A CA 1
ATOM 1496 C C . ARG A 1 188 ? -17.927 -23.278 -18.418 1.00 39.06 188 ARG A C 1
ATOM 1498 O O . ARG A 1 188 ? -18.999 -23.829 -18.199 1.00 39.06 188 ARG A O 1
ATOM 1505 N N . ASN A 1 189 ? -17.669 -22.031 -18.016 1.00 43.53 189 ASN A N 1
ATOM 1506 C CA . ASN A 1 189 ? -18.674 -21.239 -17.299 1.00 43.53 189 ASN A CA 1
ATOM 1507 C C . ASN A 1 189 ? -19.727 -20.613 -18.226 1.00 43.53 189 ASN A C 1
ATOM 1509 O O . ASN A 1 189 ? -20.872 -20.461 -17.807 1.00 43.53 189 ASN A O 1
ATOM 1513 N N . ARG A 1 190 ? -19.397 -20.325 -19.496 1.00 43.75 190 ARG A N 1
ATOM 1514 C CA . ARG A 1 190 ? -20.405 -19.871 -20.474 1.00 43.75 190 ARG A CA 1
ATOM 1515 C C . ARG A 1 190 ? -21.458 -20.948 -20.770 1.00 43.75 190 ARG A C 1
ATOM 1517 O O . ARG A 1 190 ? -22.633 -20.612 -20.881 1.00 43.75 190 ARG A O 1
ATOM 1524 N N . ASP A 1 191 ? -21.071 -22.224 -20.793 1.00 42.78 191 ASP A N 1
ATOM 1525 C CA . ASP A 1 191 ? -22.012 -23.331 -21.036 1.00 42.78 191 ASP A CA 1
ATOM 1526 C C . ASP A 1 191 ? -22.943 -23.610 -19.839 1.00 42.78 191 ASP A C 1
ATOM 1528 O O . ASP A 1 191 ? -24.079 -24.053 -20.022 1.00 42.78 191 ASP A O 1
ATOM 1532 N N . LEU A 1 192 ? -22.509 -23.303 -18.611 1.00 45.66 192 LEU A N 1
ATOM 1533 C CA . LEU A 1 192 ? -23.345 -23.426 -17.408 1.00 45.66 192 LEU A CA 1
ATOM 1534 C C . LEU A 1 192 ? -24.354 -22.271 -17.281 1.00 45.66 192 LEU A C 1
ATOM 1536 O O . LEU A 1 192 ? -25.500 -22.503 -16.903 1.00 45.66 192 LEU A O 1
ATOM 1540 N N . LEU A 1 193 ? -23.973 -21.055 -17.688 1.00 45.47 193 LEU A N 1
ATOM 1541 C CA . LEU A 1 193 ? -24.852 -19.876 -17.685 1.00 45.47 193 LEU A CA 1
ATOM 1542 C C . LEU A 1 193 ? -26.000 -19.959 -18.708 1.00 45.47 193 LEU A C 1
ATOM 1544 O O . LEU A 1 193 ? -27.050 -19.355 -18.493 1.00 45.47 193 LEU A O 1
ATOM 1548 N N . CYS A 1 194 ? -25.855 -20.732 -19.790 1.00 41.06 194 CYS A N 1
ATOM 1549 C CA . CYS A 1 194 ? -26.920 -20.885 -20.787 1.00 41.06 194 CYS A CA 1
ATOM 1550 C C . CYS A 1 194 ? -28.047 -21.835 -20.327 1.00 41.06 194 CYS A C 1
ATOM 1552 O O . CYS A 1 194 ? -29.200 -21.643 -20.701 1.00 41.06 194 CYS A O 1
ATOM 1554 N N . ARG A 1 195 ? -27.769 -22.811 -19.445 1.00 38.31 195 ARG A N 1
ATOM 1555 C CA . ARG A 1 195 ? -28.808 -23.740 -18.947 1.00 38.31 195 ARG A CA 1
ATOM 1556 C C . ARG A 1 195 ? -29.745 -23.140 -17.899 1.00 38.31 195 ARG A C 1
ATOM 1558 O O . ARG A 1 195 ? -30.855 -23.636 -17.744 1.00 38.31 195 ARG A O 1
ATOM 1565 N N . GLN A 1 196 ? -29.340 -22.079 -17.205 1.00 41.44 196 GLN A N 1
ATOM 1566 C CA . GLN A 1 196 ? -30.158 -21.458 -16.154 1.00 41.44 196 GLN A CA 1
ATOM 1567 C C . GLN A 1 196 ? -31.127 -20.381 -16.662 1.00 41.44 196 GLN A C 1
ATOM 1569 O O . GLN A 1 196 ? -31.988 -19.944 -15.908 1.00 41.44 196 GLN A O 1
ATOM 1574 N N . ARG A 1 197 ? -31.045 -19.997 -17.944 1.00 39.16 197 ARG A N 1
ATOM 1575 C CA . ARG A 1 197 ? 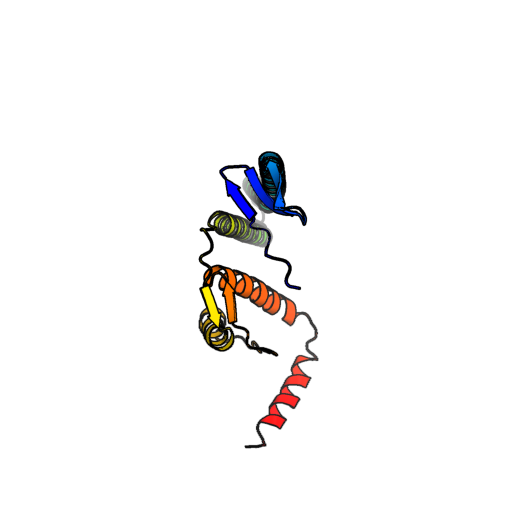-31.993 -19.071 -18.593 1.00 39.16 197 ARG A CA 1
ATOM 1576 C C . ARG A 1 197 ? -33.150 -19.754 -19.338 1.00 39.16 197 ARG A C 1
ATOM 1578 O O . ARG A 1 197 ? -33.983 -19.047 -19.884 1.00 39.16 197 ARG A O 1
ATOM 1585 N N . CYS A 1 198 ? -33.228 -21.088 -19.347 1.00 39.94 198 CYS A N 1
ATOM 1586 C CA . CYS A 1 198 ? -34.319 -21.841 -19.994 1.00 39.94 198 CYS A CA 1
ATOM 1587 C C . CYS A 1 198 ? -35.383 -22.386 -19.020 1.00 39.94 198 CYS A C 1
ATOM 1589 O O . CYS A 1 198 ? -36.243 -23.154 -19.435 1.00 39.94 198 CYS A O 1
ATOM 1591 N N . TYR A 1 199 ? -35.339 -21.994 -17.744 1.00 36.38 199 TYR A N 1
ATOM 1592 C CA . TYR A 1 199 ? -36.421 -22.211 -16.777 1.00 36.38 199 TYR A CA 1
ATOM 1593 C C . TYR A 1 199 ? -36.925 -20.852 -16.284 1.00 36.38 199 TYR A C 1
ATOM 1595 O O . TYR A 1 199 ? -36.640 -20.445 -15.162 1.00 36.38 199 TYR A O 1
ATOM 1603 N N . ASN A 1 200 ? -37.580 -20.125 -17.185 1.00 36.28 200 ASN A N 1
ATOM 1604 C CA . ASN A 1 200 ? -38.636 -19.146 -16.927 1.00 36.28 200 ASN A CA 1
ATOM 1605 C C . ASN A 1 200 ? -39.346 -18.874 -18.252 1.00 36.28 200 ASN A C 1
ATOM 1607 O O . ASN A 1 200 ? -38.628 -18.598 -19.239 1.00 36.28 200 ASN A O 1
#